Protein AF-0000000080283286 (afdb_homodimer)

Structure (mmCIF, N/CA/C/O backbone):
data_AF-0000000080283286-model_v1
#
loop_
_entity.id
_entity.type
_entity.pdbx_description
1 polymer 'Transcriptional regulator'
#
loop_
_atom_site.group_PDB
_atom_site.id
_atom_site.type_symbol
_atom_site.label_atom_id
_atom_site.label_alt_id
_atom_site.label_comp_id
_atom_site.label_asym_id
_atom_site.label_entity_id
_atom_site.label_seq_id
_atom_site.pdbx_PDB_ins_code
_atom_site.Cartn_x
_atom_site.Cartn_y
_atom_site.Cartn_z
_atom_site.occupancy
_atom_site.B_iso_or_equiv
_atom_site.auth_seq_id
_atom_site.auth_comp_id
_atom_site.auth_asym_id
_atom_site.auth_atom_id
_atom_site.pdbx_PDB_model_num
ATOM 1 N N . MET A 1 1 ? 9.93 -20.891 -27.703 1 24.78 1 MET A N 1
ATOM 2 C CA . MET A 1 1 ? 10.93 -19.984 -27.125 1 24.78 1 MET A CA 1
ATOM 3 C C . MET A 1 1 ? 10.289 -19 -26.156 1 24.78 1 MET A C 1
ATOM 5 O O . MET A 1 1 ? 9.211 -18.469 -26.438 1 24.78 1 MET A O 1
ATOM 9 N N . HIS A 1 2 ? 10.117 -19.391 -24.812 1 35.06 2 HIS A N 1
ATOM 10 C CA . HIS A 1 2 ? 9.641 -18.484 -23.781 1 35.06 2 HIS A CA 1
ATOM 11 C C . HIS A 1 2 ? 10.102 -17.062 -24.047 1 35.06 2 HIS A C 1
ATOM 13 O O . HIS A 1 2 ? 11.289 -16.75 -23.922 1 35.06 2 HIS A O 1
ATOM 19 N N . GLU A 1 3 ? 9.914 -16.578 -25.141 1 35.53 3 GLU A N 1
ATOM 20 C CA . GLU A 1 3 ? 10.375 -15.234 -25.5 1 35.53 3 GLU A CA 1
ATOM 21 C C . GLU A 1 3 ? 10.398 -14.312 -24.297 1 35.53 3 GLU A C 1
ATOM 23 O O . GLU A 1 3 ? 9.391 -14.164 -23.594 1 35.53 3 GLU A O 1
ATOM 28 N N . SER A 1 4 ? 11.531 -14.352 -23.562 1 40.28 4 SER A N 1
ATOM 29 C CA . SER A 1 4 ? 11.938 -13.477 -22.469 1 40.28 4 SER A CA 1
ATOM 30 C C . SER A 1 4 ? 11.391 -12.062 -22.656 1 40.28 4 SER A C 1
ATOM 32 O O . SER A 1 4 ? 11.75 -11.375 -23.609 1 40.28 4 SER A O 1
ATOM 34 N N . VAL A 1 5 ? 10.148 -11.875 -22.812 1 43.28 5 VAL A N 1
ATOM 35 C CA . VAL A 1 5 ? 9.773 -10.461 -22.844 1 43.28 5 VAL A CA 1
ATOM 36 C C . VAL A 1 5 ? 10.93 -9.609 -22.328 1 43.28 5 VAL A C 1
ATOM 38 O O . VAL A 1 5 ? 11.492 -9.891 -21.266 1 43.28 5 VAL A O 1
ATOM 41 N N . PRO A 1 6 ? 11.609 -8.82 -23.172 1 46.56 6 PRO A N 1
ATOM 42 C CA . PRO A 1 6 ? 12.828 -8.109 -22.766 1 46.56 6 PRO A CA 1
ATOM 43 C C . PRO A 1 6 ? 12.93 -7.91 -21.266 1 46.56 6 PRO A C 1
ATOM 45 O O . PRO A 1 6 ? 12.031 -8.312 -20.516 1 46.56 6 PRO A O 1
ATOM 48 N N . ASP A 1 7 ? 13.375 -6.496 -20.734 1 54.41 7 ASP A N 1
ATOM 49 C CA . ASP A 1 7 ? 14.109 -5.906 -19.625 1 54.41 7 ASP A CA 1
ATOM 50 C C . ASP A 1 7 ? 13.336 -6.051 -18.312 1 54.41 7 ASP A C 1
ATOM 52 O O . ASP A 1 7 ? 13.328 -5.137 -17.484 1 54.41 7 ASP A O 1
ATOM 56 N N . PHE A 1 8 ? 12.57 -7.027 -18.172 1 67.75 8 PHE A N 1
ATOM 57 C CA . PHE A 1 8 ? 11.961 -7.129 -16.859 1 67.75 8 PHE A CA 1
ATOM 58 C C . PHE A 1 8 ? 12.992 -7.516 -15.805 1 67.75 8 PHE A C 1
ATOM 60 O O . PHE A 1 8 ? 13.633 -8.57 -15.906 1 67.75 8 PHE A O 1
ATOM 67 N N . GLU A 1 9 ? 13.445 -6.656 -15.062 1 82.62 9 GLU A N 1
ATOM 68 C CA . GLU A 1 9 ? 14.375 -6.918 -13.969 1 82.62 9 GLU A CA 1
ATOM 69 C C . GLU A 1 9 ? 13.664 -6.914 -12.617 1 82.62 9 GLU A C 1
ATOM 71 O O . GLU A 1 9 ? 12.883 -6.004 -12.328 1 82.62 9 GLU A O 1
ATOM 76 N N . MET A 1 10 ? 13.82 -8.086 -12.023 1 89.06 10 MET A N 1
ATOM 77 C CA . MET A 1 10 ? 13.305 -8.125 -10.656 1 89.06 10 MET A CA 1
ATOM 78 C C . MET A 1 10 ? 13.852 -6.965 -9.836 1 89.06 10 MET A C 1
ATOM 80 O O . MET A 1 10 ? 15.023 -6.609 -9.953 1 89.06 10 MET A O 1
ATOM 84 N N . PRO A 1 11 ? 12.945 -6.336 -9.102 1 91.5 11 PRO A N 1
ATOM 85 C CA . PRO A 1 11 ? 13.469 -5.285 -8.227 1 91.5 11 PRO A CA 1
ATOM 86 C C . PRO A 1 11 ? 14.516 -5.801 -7.242 1 91.5 11 PRO A C 1
ATOM 88 O O . PRO A 1 11 ? 14.508 -6.984 -6.891 1 91.5 11 PRO A O 1
ATOM 91 N N . THR A 1 12 ? 15.391 -4.914 -6.887 1 92.19 12 THR A N 1
ATOM 92 C CA . THR A 1 12 ? 16.422 -5.277 -5.91 1 92.19 12 THR A CA 1
ATOM 93 C C . THR A 1 12 ? 15.797 -5.512 -4.539 1 92.19 12 THR A C 1
ATOM 95 O O . THR A 1 12 ? 14.672 -5.074 -4.277 1 92.19 12 THR A O 1
ATOM 98 N N . GLU A 1 13 ? 16.547 -6.188 -3.643 1 93.81 13 GLU A N 1
ATOM 99 C CA . GLU A 1 13 ? 16.094 -6.43 -2.275 1 93.81 13 GLU A CA 1
ATOM 100 C C . GLU A 1 13 ? 15.805 -5.121 -1.547 1 93.81 13 GLU A C 1
ATOM 102 O O . GLU A 1 13 ? 14.828 -5.02 -0.807 1 93.81 13 GLU A O 1
ATOM 107 N N . GLU A 1 14 ? 16.625 -4.203 -1.777 1 93 14 GLU A N 1
ATOM 108 C CA . GLU A 1 14 ? 16.453 -2.906 -1.128 1 93 14 GLU A CA 1
ATOM 109 C C . GLU A 1 14 ? 15.188 -2.211 -1.597 1 93 14 GLU A C 1
ATOM 111 O O . GLU A 1 14 ? 14.438 -1.666 -0.784 1 93 14 GLU A O 1
ATOM 116 N N . GLN A 1 15 ? 14.953 -2.209 -2.889 1 92.81 15 GLN A N 1
ATOM 117 C CA . GLN A 1 15 ? 13.75 -1.603 -3.451 1 92.81 15 GLN A CA 1
ATOM 118 C C . GLN A 1 15 ? 12.492 -2.26 -2.893 1 92.81 15 GLN A C 1
ATOM 120 O O . GLN A 1 15 ? 11.539 -1.572 -2.523 1 92.81 15 GLN A O 1
ATOM 125 N N . VAL A 1 16 ? 12.562 -3.543 -2.809 1 95.56 16 VAL A N 1
ATOM 126 C CA . VAL A 1 16 ? 11.414 -4.316 -2.34 1 95.56 16 VAL A CA 1
ATOM 127 C C . VAL A 1 16 ? 11.141 -4 -0.871 1 95.56 16 VAL A C 1
ATOM 129 O O . VAL A 1 16 ? 9.992 -3.799 -0.476 1 95.56 16 VAL A O 1
ATOM 132 N N . HIS A 1 17 ? 12.188 -3.936 -0.072 1 95.19 17 HIS A N 1
ATOM 133 C CA . HIS A 1 17 ? 12.031 -3.656 1.352 1 95.19 17 HIS A CA 1
ATOM 134 C C . HIS A 1 17 ? 11.484 -2.252 1.582 1 95.19 17 HIS A C 1
ATOM 136 O O . HIS A 1 17 ? 10.641 -2.045 2.451 1 95.19 17 HIS A O 1
ATOM 142 N N . LEU A 1 18 ? 11.961 -1.333 0.806 1 92.44 18 LEU A N 1
ATOM 143 C CA . LEU A 1 18 ? 11.469 0.037 0.929 1 92.44 18 LEU A CA 1
ATOM 144 C C . LEU A 1 18 ? 10 0.13 0.529 1 92.44 18 LEU A C 1
ATOM 146 O O . LEU A 1 18 ? 9.219 0.821 1.185 1 92.44 18 LEU A O 1
ATOM 150 N N . ALA A 1 19 ? 9.695 -0.522 -0.524 1 94.62 19 ALA A N 1
ATOM 151 C CA . ALA A 1 19 ? 8.297 -0.555 -0.951 1 94.62 19 ALA A CA 1
ATOM 152 C C . ALA A 1 19 ? 7.414 -1.179 0.123 1 94.62 19 ALA A C 1
ATOM 154 O O . ALA A 1 19 ? 6.336 -0.66 0.427 1 94.62 19 ALA A O 1
ATOM 155 N N . ALA A 1 20 ? 7.883 -2.32 0.698 1 96.94 20 ALA A N 1
ATOM 156 C CA . ALA A 1 20 ? 7.129 -2.984 1.758 1 96.94 20 ALA A CA 1
ATOM 157 C C . ALA A 1 20 ? 6.922 -2.055 2.949 1 96.94 20 ALA A C 1
ATOM 159 O O . ALA A 1 20 ? 5.844 -2.033 3.551 1 96.94 20 ALA A O 1
ATOM 160 N N . GLU A 1 21 ? 7.883 -1.299 3.242 1 94.69 21 GLU A N 1
ATOM 161 C CA . GLU A 1 21 ? 7.789 -0.345 4.344 1 94.69 21 GLU A CA 1
ATOM 162 C C . GLU A 1 21 ? 6.762 0.743 4.043 1 94.69 21 GLU A C 1
ATOM 164 O O . GLU A 1 21 ? 6.012 1.159 4.93 1 94.69 21 GLU A O 1
ATOM 169 N N . THR A 1 22 ? 6.75 1.218 2.824 1 93.38 22 THR A N 1
ATOM 170 C CA . THR A 1 22 ? 5.758 2.199 2.404 1 93.38 22 THR A CA 1
ATOM 171 C C . THR A 1 22 ? 4.344 1.647 2.58 1 93.38 22 THR A C 1
ATOM 173 O O . THR A 1 22 ? 3.475 2.322 3.133 1 93.38 22 THR A O 1
ATOM 176 N N . PHE A 1 23 ? 4.184 0.409 2.141 1 96.06 23 PHE A N 1
ATOM 177 C CA . PHE A 1 23 ? 2.877 -0.217 2.295 1 96.06 23 PHE A CA 1
ATOM 178 C C . PHE A 1 23 ? 2.529 -0.389 3.77 1 96.06 23 PHE A C 1
ATOM 180 O O . PHE A 1 23 ? 1.374 -0.218 4.164 1 96.06 23 PHE A O 1
ATOM 187 N N . ARG A 1 24 ? 3.514 -0.716 4.551 1 96.38 24 ARG A N 1
ATOM 188 C CA . ARG A 1 24 ? 3.295 -0.865 5.988 1 96.38 24 ARG A CA 1
ATOM 189 C C . ARG A 1 24 ? 2.809 0.442 6.605 1 96.38 24 ARG A C 1
ATOM 191 O O . ARG A 1 24 ? 1.878 0.443 7.414 1 96.38 24 ARG A O 1
ATOM 198 N N . LEU A 1 25 ? 3.348 1.509 6.219 1 95.19 25 LEU A N 1
ATOM 199 C CA . LEU A 1 25 ? 2.963 2.818 6.73 1 95.19 25 LEU A CA 1
ATOM 200 C C . LEU A 1 25 ? 1.53 3.158 6.336 1 95.19 25 LEU A C 1
ATOM 202 O O . LEU A 1 25 ? 0.794 3.771 7.113 1 95.19 25 LEU A O 1
ATOM 206 N N . LEU A 1 26 ? 1.165 2.691 5.164 1 95.75 26 LEU A N 1
ATOM 207 C CA . LEU A 1 26 ? -0.147 3.041 4.629 1 95.75 26 LEU A CA 1
ATOM 208 C C 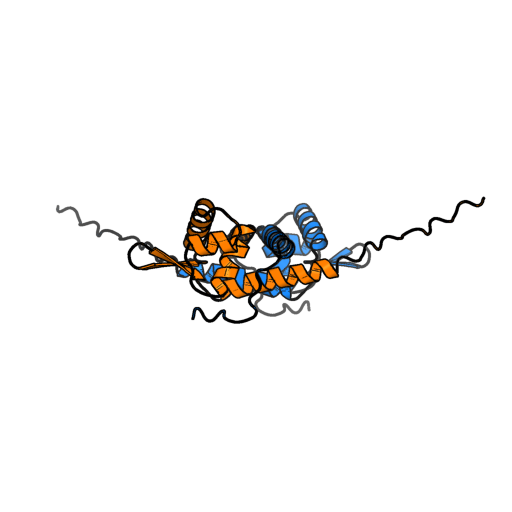. LEU A 1 26 ? -1.206 2.049 5.098 1 95.75 26 LEU A C 1
ATOM 210 O O . LEU A 1 26 ? -2.398 2.238 4.844 1 95.75 26 LEU A O 1
ATOM 214 N N . ALA A 1 27 ? -0.718 0.981 5.812 1 97.31 27 ALA A N 1
ATOM 215 C CA . ALA A 1 27 ? -1.638 -0.042 6.301 1 97.31 27 ALA A CA 1
ATOM 216 C C . ALA A 1 27 ? -2.344 0.42 7.574 1 97.31 27 ALA A C 1
ATOM 218 O O . ALA A 1 27 ? -2.781 -0.403 8.383 1 97.31 27 ALA A O 1
ATOM 219 N N . ASP A 1 28 ? -2.527 1.699 7.801 1 97.5 28 ASP A N 1
ATOM 220 C CA . ASP A 1 28 ? -3.186 2.32 8.945 1 97.5 28 ASP A CA 1
ATOM 221 C C . ASP A 1 28 ? -4.348 3.201 8.5 1 97.5 28 ASP A C 1
ATOM 223 O O . ASP A 1 28 ? -4.156 4.168 7.762 1 97.5 28 ASP A O 1
ATOM 227 N N . PRO A 1 29 ? -5.535 2.822 9.008 1 97 29 PRO A N 1
ATOM 228 C CA . PRO A 1 29 ? -6.715 3.572 8.562 1 97 29 PRO A CA 1
ATOM 229 C C . PRO A 1 29 ? -6.602 5.066 8.844 1 97 29 PRO A C 1
ATOM 231 O O . PRO A 1 29 ? -6.996 5.887 8.008 1 97 29 PRO A O 1
ATOM 234 N N . THR A 1 30 ? -6.102 5.406 9.93 1 96.88 30 THR A N 1
ATOM 235 C CA . THR A 1 30 ? -5.984 6.82 10.281 1 96.88 30 THR A CA 1
ATOM 236 C C . THR A 1 30 ? -5.039 7.539 9.328 1 96.88 30 THR A C 1
ATOM 238 O O . THR A 1 30 ? -5.328 8.648 8.867 1 96.88 30 THR A O 1
ATOM 241 N N . ARG A 1 31 ? -3.938 6.887 9.039 1 97.25 31 ARG A N 1
ATOM 242 C CA . ARG A 1 31 ? -2.975 7.477 8.109 1 97.25 31 ARG A CA 1
ATOM 243 C C . ARG A 1 31 ? -3.578 7.637 6.723 1 97.25 31 ARG A C 1
ATOM 245 O O . ARG A 1 31 ? -3.301 8.617 6.027 1 97.25 31 ARG A O 1
ATOM 252 N N . ILE A 1 32 ? -4.352 6.684 6.324 1 96.88 32 ILE A N 1
ATOM 253 C CA . ILE A 1 32 ? -5.016 6.766 5.027 1 96.88 32 ILE A CA 1
ATOM 254 C C . ILE A 1 32 ? -5.934 7.988 4.996 1 96.88 32 ILE A C 1
ATOM 256 O O . ILE A 1 32 ? -5.91 8.766 4.039 1 96.88 32 ILE A O 1
ATOM 260 N N . LYS A 1 33 ? -6.719 8.188 6.031 1 96.88 33 LYS A N 1
ATOM 261 C CA . LYS A 1 33 ? -7.629 9.328 6.105 1 96.88 33 LYS A CA 1
ATOM 262 C C . LYS A 1 33 ? -6.863 10.648 6.113 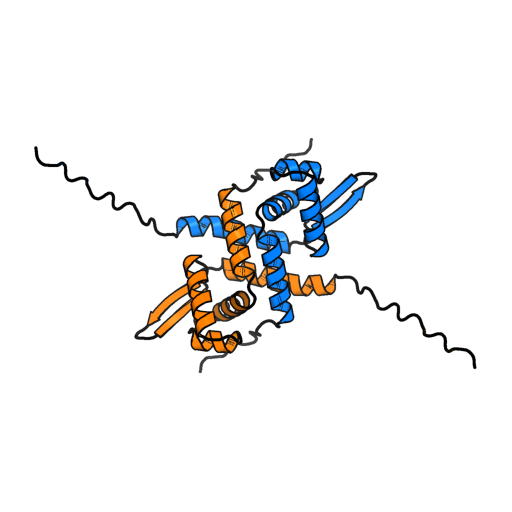1 96.88 33 LYS A C 1
ATOM 264 O O . LYS A 1 33 ? -7.242 11.594 5.426 1 96.88 33 LYS A O 1
ATOM 269 N N . VAL A 1 34 ? -5.84 10.672 6.859 1 97.31 34 VAL A N 1
ATOM 270 C CA . VAL A 1 34 ? -5.016 11.867 6.98 1 97.31 34 VAL A CA 1
ATOM 271 C C . VAL A 1 34 ? -4.43 12.234 5.617 1 97.31 34 VAL A C 1
ATOM 273 O O . VAL A 1 34 ? -4.516 13.383 5.184 1 97.31 34 VAL A O 1
ATOM 276 N N . LEU A 1 35 ? -3.889 11.273 4.945 1 96.69 35 LEU A N 1
ATOM 277 C CA . LEU A 1 35 ? -3.273 11.508 3.643 1 96.69 35 LEU A CA 1
ATOM 278 C C . LEU A 1 35 ? -4.324 11.898 2.609 1 96.69 35 LEU A C 1
ATOM 280 O O . LEU A 1 35 ? -4.074 12.766 1.762 1 96.69 35 LEU A O 1
ATOM 284 N N . TRP A 1 36 ? -5.414 11.25 2.672 1 95.5 36 TRP A N 1
ATOM 285 C CA . TRP A 1 36 ? -6.504 11.586 1.763 1 95.5 36 TRP A CA 1
ATOM 286 C C . TRP A 1 36 ? -6.922 13.039 1.928 1 95.5 36 TRP A C 1
ATOM 288 O O . TRP A 1 36 ? -7.121 13.75 0.939 1 95.5 36 TRP A O 1
ATOM 298 N N . ALA A 1 37 ? -7.07 13.461 3.139 1 95.75 37 ALA A N 1
ATOM 299 C CA . ALA A 1 37 ? -7.406 14.852 3.432 1 95.75 37 ALA A CA 1
ATOM 300 C C . ALA A 1 37 ? -6.34 15.805 2.885 1 95.75 37 ALA A C 1
ATOM 302 O O . ALA A 1 37 ? -6.664 16.844 2.312 1 95.75 37 ALA A O 1
ATOM 303 N N . LEU A 1 38 ? -5.125 15.406 2.99 1 96 38 LEU A N 1
ATOM 304 C CA . LEU A 1 38 ? -4.012 16.25 2.576 1 96 38 LEU A CA 1
ATOM 305 C C . LEU A 1 38 ? -3.959 16.375 1.058 1 96 38 LEU A C 1
ATOM 307 O O . LEU A 1 38 ? -3.371 17.328 0.527 1 96 38 LEU A O 1
ATOM 311 N N . LEU A 1 39 ? -4.504 15.414 0.374 1 92.19 39 LEU A N 1
ATOM 312 C CA . LEU A 1 39 ? -4.551 15.484 -1.082 1 92.19 39 LEU A CA 1
ATOM 313 C C . LEU A 1 39 ? -5.461 16.609 -1.545 1 92.19 39 LEU A C 1
ATOM 315 O O . LEU A 1 39 ? -5.379 17.047 -2.695 1 92.19 39 LEU A O 1
ATOM 319 N N . GLN A 1 40 ? -6.262 17.047 -0.702 1 90.94 40 GLN A N 1
ATOM 320 C CA . GLN A 1 40 ? -7.176 18.141 -1.047 1 90.94 40 GLN A CA 1
ATOM 321 C C . GLN A 1 40 ? -6.539 19.5 -0.785 1 90.94 40 GLN A C 1
ATOM 323 O O . GLN A 1 40 ? -7.027 20.516 -1.271 1 90.94 40 GLN A O 1
ATOM 328 N N . GLY A 1 41 ? -5.535 19.469 0.033 1 92.56 41 GLY A N 1
ATOM 329 C CA . GLY A 1 41 ? -4.852 20.703 0.343 1 92.56 41 GLY A CA 1
ATOM 330 C C . GLY A 1 41 ? -4.086 20.656 1.652 1 92.56 41 GLY A C 1
ATOM 331 O O . GLY A 1 41 ? -4.293 19.75 2.463 1 92.56 41 GLY A O 1
ATOM 332 N N . GLU A 1 42 ? -3.24 21.625 1.839 1 95.44 42 GLU A N 1
ATOM 333 C CA . GLU A 1 42 ? -2.477 21.766 3.076 1 95.44 42 GLU A CA 1
ATOM 334 C C . GLU A 1 42 ? -3.4 21.922 4.281 1 95.44 42 GLU A C 1
ATOM 336 O O . GLU A 1 42 ? -4.422 22.594 4.199 1 95.44 42 GLU A O 1
ATOM 341 N N . SER A 1 43 ? -3.041 21.328 5.406 1 96.88 43 SER A N 1
ATOM 342 C CA . SER A 1 43 ? -3.918 21.375 6.57 1 96.88 43 SER A CA 1
ATOM 343 C C . SER A 1 43 ? -3.117 21.281 7.867 1 96.88 43 SER A C 1
ATOM 345 O O . SER A 1 43 ? -1.972 20.828 7.867 1 96.88 43 SER A O 1
ATOM 347 N N . SER A 1 44 ? -3.721 21.719 8.977 1 97 44 SER A N 1
ATOM 348 C CA . SER A 1 44 ? -3.115 21.656 10.305 1 97 44 SER A CA 1
ATOM 349 C C . SER A 1 44 ? -3.453 20.344 10.992 1 97 44 SER A C 1
ATOM 351 O O . SER A 1 44 ? -4.355 19.625 10.562 1 97 44 SER A O 1
ATOM 353 N N . VAL A 1 45 ? -2.695 20.047 12.062 1 97.31 45 VAL A N 1
ATOM 354 C CA . VAL A 1 45 ? -2.932 18.844 12.852 1 97.31 45 VAL A CA 1
ATOM 355 C C . VAL A 1 45 ? -4.367 18.844 13.367 1 97.31 45 VAL A C 1
ATOM 357 O O . VAL A 1 45 ? -5.059 17.828 13.289 1 97.31 45 VAL A O 1
ATOM 360 N N . ALA A 1 46 ? -4.844 20 13.898 1 96.5 46 ALA A N 1
ATOM 361 C CA . ALA A 1 46 ? -6.176 20.109 14.484 1 96.5 46 ALA A CA 1
ATOM 362 C C . ALA A 1 46 ? -7.258 19.797 13.445 1 96.5 46 ALA A C 1
ATOM 364 O O . ALA A 1 46 ? -8.203 19.062 13.727 1 96.5 46 ALA A O 1
ATOM 365 N N . CYS A 1 47 ? -7.137 20.359 12.312 1 96.44 47 CYS A N 1
ATOM 366 C CA . CYS A 1 47 ? -8.094 20.125 11.234 1 96.44 47 CYS A CA 1
ATOM 367 C C . CYS A 1 47 ? -8.078 18.672 10.781 1 96.44 47 CYS A C 1
ATOM 369 O O . CYS A 1 47 ? -9.133 18.062 10.594 1 96.44 47 CYS A O 1
ATOM 371 N N . LEU A 1 48 ? -6.902 18.109 10.633 1 97.44 48 LEU A N 1
ATOM 372 C CA . LEU A 1 48 ? -6.762 16.719 10.211 1 97.44 48 LEU A CA 1
ATOM 373 C C . LEU A 1 48 ? -7.359 15.773 11.258 1 97.44 48 LEU A C 1
ATOM 375 O O . LEU A 1 48 ? -7.945 14.742 10.906 1 97.44 48 LEU A O 1
ATOM 379 N N . ALA A 1 49 ? -7.16 16.094 12.531 1 97.69 49 ALA A N 1
ATOM 380 C CA . ALA A 1 49 ? -7.727 15.289 13.609 1 97.69 49 ALA A CA 1
ATOM 381 C C . ALA A 1 49 ? -9.25 15.234 13.516 1 97.69 49 ALA A C 1
ATOM 383 O O . ALA A 1 49 ? -9.844 14.164 13.633 1 97.69 49 ALA A O 1
ATOM 384 N N . ASP A 1 50 ? -9.852 16.359 13.25 1 96.69 50 ASP A N 1
ATOM 385 C CA . ASP A 1 50 ? -11.305 16.438 13.102 1 96.69 50 ASP A CA 1
ATOM 386 C C . ASP A 1 50 ? -11.781 15.625 11.898 1 96.69 50 ASP A C 1
ATOM 388 O O . ASP A 1 50 ? -12.742 14.859 12.008 1 96.69 50 ASP A O 1
ATOM 392 N N . LEU A 1 51 ? -11.094 15.758 10.773 1 93.62 51 LEU A N 1
ATOM 393 C CA . LEU A 1 51 ? -11.469 15.078 9.539 1 93.62 51 LEU A CA 1
ATOM 394 C C . LEU A 1 51 ? -11.305 13.57 9.672 1 93.62 51 LEU A C 1
ATOM 396 O O . LEU A 1 51 ? -12.117 12.805 9.156 1 93.62 51 LEU A O 1
ATOM 400 N N . ALA A 1 52 ? -10.234 13.117 10.328 1 95.69 52 ALA A N 1
ATOM 401 C CA . ALA A 1 52 ? -9.914 11.695 10.46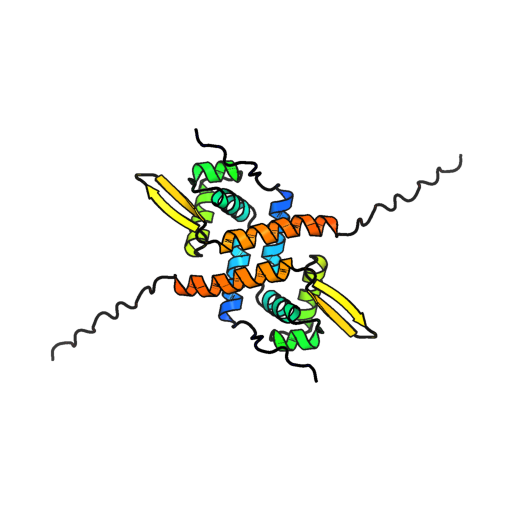1 1 95.69 52 ALA A CA 1
ATOM 402 C C . ALA A 1 52 ? -10.672 11.07 11.633 1 95.69 52 ALA A C 1
ATOM 404 O O . ALA A 1 52 ? -10.688 9.844 11.781 1 95.69 52 ALA A O 1
ATOM 405 N N . GLY A 1 53 ? -11.297 11.859 12.43 1 95.56 53 GLY A N 1
ATOM 406 C CA . GLY A 1 53 ? -11.961 11.359 13.625 1 95.56 53 GLY A CA 1
ATOM 407 C C . GLY A 1 53 ? -11.008 10.75 14.633 1 95.56 53 GLY A C 1
ATOM 408 O O . GLY A 1 53 ? -11.258 9.672 15.172 1 95.56 53 GLY A O 1
ATOM 409 N N . ALA A 1 54 ? -9.891 11.352 14.812 1 96.88 54 ALA A N 1
ATOM 410 C CA . ALA A 1 54 ? -8.852 10.867 15.711 1 96.88 54 ALA A CA 1
ATOM 411 C C . ALA A 1 54 ? -8.344 11.992 16.609 1 96.88 54 ALA A C 1
ATOM 413 O O . ALA A 1 54 ? -8.57 13.172 16.344 1 96.88 54 ALA A O 1
ATOM 414 N N . ALA A 1 55 ? -7.672 11.633 17.703 1 97.62 55 ALA A N 1
ATOM 415 C CA . ALA A 1 55 ? -7.094 12.617 18.609 1 97.62 55 ALA A CA 1
ATOM 416 C C . ALA A 1 55 ? -5.914 13.336 17.969 1 97.62 55 ALA A C 1
ATOM 418 O O . ALA A 1 55 ? -5.109 12.719 17.266 1 97.62 55 ALA A O 1
ATOM 419 N N . PRO A 1 56 ? -5.789 14.664 18.234 1 97.38 56 PRO A N 1
ATOM 420 C CA . PRO A 1 56 ? -4.66 15.422 17.688 1 97.38 56 PRO A CA 1
ATOM 421 C C . PRO A 1 56 ? -3.309 14.812 18.062 1 9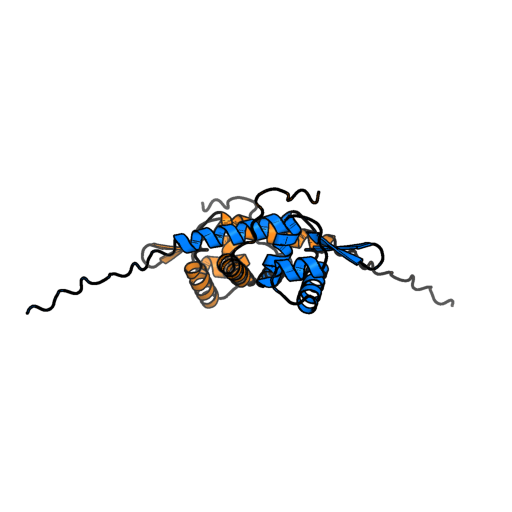7.38 56 PRO A C 1
ATOM 423 O O . PRO A 1 56 ? -2.373 14.844 17.25 1 97.38 56 PRO A O 1
ATOM 426 N N . THR A 1 57 ? -3.199 14.312 19.234 1 97.31 57 THR A N 1
ATOM 427 C CA . THR A 1 57 ? -1.945 13.695 19.641 1 97.31 57 THR A CA 1
ATOM 428 C C . THR A 1 57 ? -1.592 12.523 18.75 1 97.31 57 THR A C 1
ATOM 430 O O . THR A 1 57 ? -0.442 12.383 18.328 1 97.31 57 THR A O 1
ATOM 433 N N . ALA A 1 58 ? -2.545 11.648 18.453 1 97.5 58 ALA A N 1
ATOM 434 C CA . ALA A 1 58 ? -2.338 10.516 17.547 1 97.5 58 ALA A CA 1
ATOM 435 C C . ALA A 1 58 ? -1.995 10.984 16.141 1 97.5 58 ALA A C 1
ATOM 437 O O . ALA A 1 58 ? -1.088 10.445 15.508 1 97.5 58 ALA A O 1
ATOM 438 N N . VAL A 1 59 ? -2.705 11.961 15.695 1 97.88 59 VAL A N 1
ATOM 439 C CA . VAL A 1 59 ? -2.49 12.484 14.352 1 97.88 59 VAL A CA 1
ATOM 440 C C . VAL A 1 59 ? -1.081 13.07 14.242 1 97.88 59 VAL A C 1
ATOM 442 O O . VAL A 1 59 ? -0.399 12.875 13.234 1 97.88 59 VAL A O 1
ATOM 445 N N . SER A 1 60 ? -0.633 13.75 15.273 1 97.12 60 SER A N 1
ATOM 446 C CA . SER A 1 60 ? 0.722 14.289 15.289 1 97.12 60 SER A CA 1
ATOM 447 C C . SER A 1 60 ? 1.762 13.18 15.172 1 97.12 60 SER A C 1
ATOM 449 O O . SER A 1 60 ? 2.748 13.32 14.445 1 97.12 60 SER A O 1
ATOM 451 N N . GLN A 1 61 ? 1.547 12.188 15.859 1 96.81 61 GLN A N 1
ATOM 452 C CA . GLN A 1 61 ? 2.453 11.047 15.805 1 96.81 61 GLN A CA 1
ATOM 453 C C . GLN A 1 61 ? 2.48 10.422 14.414 1 96.81 61 GLN A C 1
ATOM 455 O O . GLN A 1 61 ? 3.549 10.094 13.891 1 96.81 61 GLN A O 1
ATOM 460 N N . HIS A 1 62 ? 1.302 10.242 13.828 1 97.38 62 HIS A N 1
ATOM 461 C CA . HIS A 1 62 ? 1.211 9.703 12.477 1 97.38 62 HIS A CA 1
ATOM 462 C C . HIS A 1 62 ? 1.924 10.609 11.477 1 97.38 62 HIS A C 1
ATOM 464 O O . HIS A 1 62 ? 2.67 10.125 10.617 1 97.38 62 HIS A O 1
ATOM 470 N N . LEU A 1 63 ? 1.726 11.883 11.586 1 97.25 63 LEU A N 1
ATOM 471 C CA . LEU A 1 63 ? 2.336 12.852 10.68 1 97.25 63 LEU A CA 1
ATOM 472 C C . LEU A 1 63 ? 3.855 12.828 10.805 1 97.25 63 LEU A C 1
ATOM 474 O O . LEU A 1 63 ? 4.566 12.977 9.812 1 97.25 63 LEU A O 1
ATOM 478 N N . ALA A 1 64 ? 4.328 12.648 12.031 1 96.44 64 ALA A N 1
ATOM 479 C CA . ALA A 1 64 ? 5.77 12.539 12.242 1 96.44 64 ALA A CA 1
ATOM 480 C C . ALA A 1 64 ? 6.344 11.336 11.5 1 96.44 64 ALA A C 1
ATOM 482 O O . ALA A 1 64 ? 7.379 11.445 10.836 1 96.44 64 ALA A O 1
ATOM 483 N N . LYS A 1 65 ? 5.695 10.211 11.539 1 96.06 65 LYS A N 1
ATOM 484 C CA . LYS A 1 65 ? 6.121 9 10.852 1 96.06 65 LYS A CA 1
ATOM 485 C C . LYS A 1 65 ? 6.043 9.172 9.336 1 96.06 65 LYS A C 1
ATOM 487 O O . LYS A 1 65 ? 6.957 8.758 8.609 1 96.06 65 LYS A O 1
ATOM 492 N N . LEU A 1 66 ? 4.965 9.773 8.852 1 95.12 66 LEU A N 1
ATOM 493 C CA . LEU A 1 66 ? 4.777 9.992 7.422 1 95.12 66 LEU A CA 1
ATOM 494 C C . LEU A 1 66 ? 5.816 10.969 6.879 1 95.12 66 LEU A C 1
ATOM 496 O O . LEU A 1 66 ? 6.297 10.805 5.754 1 95.12 66 LEU A O 1
ATOM 500 N N . ARG A 1 67 ? 6.148 11.914 7.66 1 93.88 67 ARG A N 1
ATOM 501 C CA . ARG A 1 67 ? 7.164 12.883 7.266 1 93.88 67 ARG A CA 1
ATOM 502 C C . ARG A 1 67 ? 8.531 12.227 7.148 1 93.88 67 ARG A C 1
ATOM 504 O O . ARG A 1 67 ? 9.273 12.484 6.195 1 93.88 67 ARG A O 1
ATOM 511 N N . LEU A 1 68 ? 8.875 11.383 8.117 1 90.94 68 LEU A N 1
ATOM 512 C CA . LEU A 1 68 ? 10.141 10.656 8.109 1 90.94 68 LEU A CA 1
ATOM 513 C C . LEU A 1 68 ? 10.242 9.766 6.875 1 90.94 68 LEU A C 1
ATOM 515 O O . LEU A 1 68 ? 11.328 9.594 6.32 1 90.94 68 LEU A O 1
ATOM 519 N N . ALA A 1 69 ? 9.109 9.305 6.449 1 89.62 69 ALA A N 1
ATOM 520 C CA . ALA A 1 69 ? 9.078 8.406 5.301 1 89.62 69 ALA A CA 1
ATOM 521 C C . ALA A 1 69 ? 9 9.188 3.992 1 89.62 69 ALA A C 1
ATOM 523 O O . ALA A 1 69 ? 8.961 8.594 2.91 1 89.62 69 ALA A O 1
ATOM 524 N N . GLY A 1 70 ? 8.922 10.477 4.043 1 89 70 GLY A N 1
ATOM 525 C CA . GLY A 1 70 ? 8.898 11.328 2.861 1 89 70 GLY A CA 1
ATOM 526 C C . GLY A 1 70 ? 7.539 11.367 2.184 1 89 70 GLY A C 1
ATOM 527 O O . GLY A 1 70 ? 7.438 11.719 1.007 1 89 70 GLY A O 1
ATOM 528 N N . LEU A 1 71 ? 6.453 11.062 2.871 1 92.5 71 LEU A N 1
ATOM 529 C CA . LEU A 1 71 ? 5.121 11 2.277 1 92.5 71 LEU A CA 1
ATOM 530 C C . LEU A 1 71 ? 4.363 12.305 2.518 1 92.5 71 LEU A C 1
ATOM 532 O O . LEU A 1 71 ? 3.381 12.594 1.827 1 92.5 71 LEU A O 1
ATOM 536 N N . VAL A 1 72 ? 4.82 13.031 3.506 1 95.44 72 VAL A N 1
ATOM 537 C CA . VAL A 1 72 ? 4.238 14.352 3.752 1 95.44 72 VAL A CA 1
ATOM 538 C C . VAL A 1 72 ? 5.348 15.367 4.004 1 95.44 72 VAL A C 1
ATOM 540 O O . VAL A 1 72 ? 6.48 15 4.316 1 95.44 72 VAL A O 1
ATOM 543 N N . LYS A 1 73 ? 5.016 16.562 3.795 1 94.69 73 LYS A N 1
ATOM 544 C CA . LYS A 1 73 ? 5.891 17.688 4.105 1 94.69 73 LYS A CA 1
ATOM 545 C C . LYS A 1 73 ? 5.238 18.641 5.113 1 94.69 73 LYS A C 1
ATOM 547 O O . LYS A 1 73 ? 4.02 18.812 5.109 1 94.69 73 LYS A O 1
ATOM 552 N N . GLY A 1 74 ? 6.035 19.156 5.973 1 95.25 74 GLY A N 1
ATOM 553 C CA . GLY A 1 74 ? 5.562 20.141 6.934 1 95.25 74 GLY A CA 1
ATOM 554 C C . GLY A 1 74 ? 6.16 21.516 6.711 1 95.25 74 GLY A C 1
ATOM 555 O O . GLY A 1 74 ? 7.324 21.641 6.324 1 95.25 74 GLY A O 1
ATOM 556 N N . ARG A 1 75 ? 5.387 22.484 6.816 1 94.69 75 ARG A N 1
ATOM 557 C CA . ARG A 1 75 ? 5.836 23.875 6.766 1 94.69 75 ARG A CA 1
ATOM 558 C C . ARG A 1 75 ? 5.379 24.656 7.996 1 94.69 75 ARG A C 1
ATOM 560 O O . ARG A 1 75 ? 4.207 24.578 8.383 1 94.69 75 ARG A O 1
ATOM 567 N N . ARG A 1 76 ? 6.34 25.344 8.57 1 93.88 76 ARG A N 1
ATOM 568 C CA . ARG A 1 76 ? 6.012 26.125 9.758 1 93.88 76 ARG A CA 1
ATOM 569 C C . ARG A 1 76 ? 5.641 27.547 9.383 1 93.88 76 ARG A C 1
ATOM 571 O O . ARG A 1 76 ? 6.301 28.172 8.547 1 93.88 76 ARG A O 1
ATOM 578 N N . GLU A 1 77 ? 4.562 28.031 9.891 1 92.62 77 GLU A N 1
ATOM 579 C CA . GLU A 1 77 ? 4.145 29.422 9.789 1 92.62 77 GLU A CA 1
ATOM 580 C C . GLU A 1 77 ? 3.842 30.016 11.172 1 92.62 77 GLU A C 1
ATOM 582 O O . GLU A 1 77 ? 2.766 29.781 11.727 1 92.62 77 GLU A O 1
ATOM 587 N N . GLY A 1 78 ? 4.707 30.875 11.656 1 93.31 78 GLY A N 1
ATOM 588 C CA . GLY A 1 78 ? 4.551 31.344 13.023 1 93.31 78 GLY A CA 1
ATOM 589 C C . GLY A 1 78 ? 4.566 30.234 14.047 1 93.31 78 GLY A C 1
ATOM 590 O O . GLY A 1 78 ? 5.512 29.438 14.094 1 93.31 78 GLY A O 1
ATOM 591 N N . THR A 1 79 ? 3.525 30.016 14.836 1 91.06 79 THR A N 1
ATOM 592 C CA . THR A 1 79 ? 3.443 28.984 15.875 1 91.06 79 THR A CA 1
ATOM 593 C C . THR A 1 79 ? 2.703 27.766 15.359 1 91.06 79 THR A C 1
ATOM 595 O O . THR A 1 79 ? 2.502 26.797 16.094 1 91.06 79 THR A O 1
ATOM 598 N N . PHE A 1 80 ? 2.33 27.859 14.055 1 91.12 80 PHE A N 1
ATOM 599 C CA . PHE A 1 80 ? 1.543 26.766 13.484 1 91.12 80 PHE A CA 1
ATOM 600 C C . PHE A 1 80 ? 2.367 25.969 12.477 1 91.12 80 PHE A C 1
ATOM 602 O O . PHE A 1 80 ? 3.305 26.5 11.875 1 91.12 80 PHE A O 1
ATOM 609 N N . VAL A 1 81 ? 2.057 24.641 12.484 1 95.38 81 VAL A N 1
ATOM 610 C CA . VAL A 1 81 ? 2.652 23.781 11.461 1 95.38 81 VAL A CA 1
ATOM 611 C C . VAL A 1 81 ? 1.569 23.297 10.5 1 95.38 81 VAL A C 1
ATOM 613 O O . VAL A 1 81 ? 0.51 22.828 10.93 1 95.38 81 VAL A O 1
ATOM 616 N N . TYR A 1 82 ? 1.855 23.453 9.188 1 97 82 TYR A N 1
ATOM 617 C CA . TYR A 1 82 ? 0.948 22.984 8.148 1 97 82 TYR A CA 1
ATOM 618 C C . TYR A 1 82 ? 1.575 21.844 7.355 1 97 82 TYR A C 1
ATOM 620 O O . TYR A 1 82 ? 2.771 21.875 7.055 1 97 82 TYR A O 1
ATOM 628 N N . TYR A 1 83 ? 0.733 20.922 7.07 1 97.31 83 TYR A N 1
ATOM 629 C CA . TYR A 1 83 ? 1.222 19.734 6.375 1 97.31 83 TYR A CA 1
ATOM 630 C C . TYR A 1 83 ? 0.614 19.625 4.98 1 97.31 83 TYR A C 1
ATOM 632 O O . TYR A 1 83 ? -0.514 20.078 4.754 1 97.31 83 TYR A O 1
ATOM 640 N N . SER A 1 84 ? 1.373 19.078 4.012 1 95.81 84 SER A N 1
ATOM 641 C CA . SER A 1 84 ? 0.921 18.766 2.658 1 95.81 84 SER A CA 1
ATOM 642 C C . SER A 1 84 ? 1.463 17.422 2.188 1 95.81 84 SER A C 1
ATOM 644 O O . SER A 1 84 ? 2.449 16.922 2.729 1 95.81 84 SER A O 1
ATOM 646 N N . ALA A 1 85 ? 0.73 16.797 1.234 1 92.69 85 ALA A N 1
ATOM 647 C CA . ALA A 1 85 ? 1.259 15.57 0.641 1 92.69 85 ALA A CA 1
ATOM 648 C C . ALA A 1 85 ? 2.551 15.852 -0.124 1 92.69 85 ALA A C 1
ATOM 650 O O . ALA A 1 85 ? 2.674 16.875 -0.801 1 92.69 85 ALA A O 1
ATOM 651 N N . ALA A 1 86 ? 3.594 14.984 0.068 1 84.69 86 ALA A N 1
ATOM 652 C CA . ALA A 1 86 ? 4.934 15.242 -0.458 1 84.69 86 ALA A CA 1
ATOM 653 C C . ALA A 1 86 ? 4.98 15.023 -1.968 1 84.69 86 ALA A C 1
ATOM 655 O O . ALA A 1 86 ? 5.777 15.656 -2.668 1 84.69 86 ALA A O 1
ATOM 656 N N . ASN A 1 87 ? 4.344 14.047 -2.525 1 76.19 87 ASN A N 1
ATOM 657 C CA . ASN A 1 87 ? 4.488 13.812 -3.959 1 76.19 87 ASN A CA 1
ATOM 658 C C . ASN A 1 87 ? 3.23 13.18 -4.551 1 76.19 87 ASN A C 1
ATOM 660 O O . ASN A 1 87 ? 2.314 12.805 -3.818 1 76.19 87 ASN A O 1
ATOM 664 N N . ASP A 1 88 ? 3.271 13.211 -5.84 1 80.5 88 ASP A N 1
ATOM 665 C CA . ASP A 1 88 ? 2.139 12.719 -6.621 1 80.5 88 ASP A CA 1
ATOM 666 C C . ASP A 1 88 ? 1.985 11.211 -6.48 1 80.5 88 ASP A C 1
ATOM 668 O O . ASP A 1 88 ? 0.917 10.656 -6.758 1 80.5 88 ASP A O 1
ATOM 672 N N . HIS A 1 89 ? 2.99 10.586 -5.926 1 82.88 89 HIS A N 1
ATOM 673 C CA . HIS A 1 89 ? 2.936 9.133 -5.812 1 82.88 89 HIS A CA 1
ATOM 674 C C . HIS A 1 89 ? 1.937 8.703 -4.742 1 82.88 89 HIS A C 1
ATOM 676 O O . HIS A 1 89 ? 1.255 7.688 -4.895 1 82.88 89 HIS A O 1
ATOM 682 N N . VAL A 1 90 ? 1.728 9.578 -3.73 1 87.56 90 VAL A N 1
ATOM 683 C CA . VAL A 1 90 ? 0.798 9.281 -2.645 1 87.56 90 VAL A CA 1
ATOM 684 C C . VAL A 1 90 ? -0.628 9.219 -3.188 1 87.56 90 VAL A C 1
ATOM 686 O O . VAL A 1 90 ? -1.398 8.328 -2.828 1 87.56 90 VAL A O 1
ATOM 689 N N . ARG A 1 91 ? -0.879 10.086 -4.055 1 89.44 91 ARG A N 1
ATOM 690 C CA . ARG A 1 91 ? -2.203 10.125 -4.672 1 89.44 91 ARG A CA 1
ATOM 691 C C . ARG A 1 91 ? -2.486 8.836 -5.438 1 89.44 91 ARG A C 1
ATOM 693 O O . ARG A 1 91 ? -3.568 8.258 -5.316 1 89.44 91 ARG A O 1
ATOM 700 N N . GLY A 1 92 ? -1.488 8.469 -6.219 1 88.81 92 GLY A N 1
ATOM 701 C CA . GLY A 1 92 ? -1.646 7.234 -6.98 1 88.81 92 GLY A CA 1
ATOM 702 C C . GLY A 1 92 ? -1.853 6.016 -6.102 1 88.81 92 GLY A C 1
ATOM 703 O O . GLY A 1 92 ? -2.711 5.18 -6.387 1 88.81 92 GLY A O 1
ATOM 704 N N . LEU A 1 93 ? -1.153 5.887 -5.027 1 91.62 93 LEU A N 1
ATOM 705 C CA . LEU A 1 93 ? -1.243 4.758 -4.105 1 91.62 93 LEU A CA 1
ATOM 706 C C . LEU A 1 93 ? -2.615 4.703 -3.445 1 91.62 93 LEU A C 1
ATOM 708 O O . LEU A 1 93 ? -3.271 3.66 -3.449 1 91.62 93 LEU A O 1
ATOM 712 N N . LEU A 1 94 ? -3.082 5.828 -2.936 1 92.81 94 LEU A N 1
ATOM 713 C CA . LEU A 1 94 ? -4.348 5.879 -2.211 1 92.81 94 LEU A CA 1
ATOM 714 C C . LEU A 1 94 ? -5.523 5.648 -3.154 1 92.81 94 LEU A C 1
ATOM 716 O O . LEU A 1 94 ? -6.445 4.898 -2.83 1 92.81 94 LEU A O 1
ATOM 720 N N . ALA A 1 95 ? -5.457 6.309 -4.316 1 89.69 95 ALA A N 1
ATOM 721 C CA . ALA A 1 95 ? -6.547 6.18 -5.277 1 89.69 95 ALA A CA 1
ATOM 722 C C . ALA A 1 95 ? -6.719 4.727 -5.711 1 89.69 95 ALA A C 1
ATOM 724 O O . ALA A 1 95 ? -7.844 4.219 -5.762 1 89.69 95 ALA A O 1
ATOM 725 N N . GLN A 1 96 ? -5.629 4.09 -5.996 1 89 96 GLN A N 1
ATOM 726 C CA . GLN A 1 96 ? -5.684 2.707 -6.453 1 89 96 GLN A CA 1
ATOM 727 C C . GLN A 1 96 ? -6.195 1.783 -5.355 1 89 96 GLN A C 1
ATOM 729 O O . GLN A 1 96 ? -7.008 0.891 -5.613 1 89 96 GLN A O 1
ATOM 734 N N . ALA A 1 97 ? -5.746 1.944 -4.133 1 91.38 97 ALA A N 1
ATOM 735 C CA . ALA A 1 97 ? -6.156 1.087 -3.023 1 91.38 97 ALA A CA 1
ATOM 736 C C . ALA A 1 97 ? -7.625 1.311 -2.672 1 91.38 97 ALA A C 1
ATOM 738 O O . ALA A 1 97 ? -8.359 0.355 -2.408 1 91.38 97 ALA A O 1
ATOM 739 N N . LEU A 1 98 ? -8.07 2.584 -2.727 1 89.44 98 LEU A N 1
ATOM 740 C CA . LEU A 1 98 ? -9.453 2.906 -2.379 1 89.44 98 LEU A CA 1
ATOM 741 C C . LEU A 1 98 ? -10.406 2.467 -3.482 1 89.44 98 LEU A C 1
ATOM 743 O O . LEU A 1 98 ? -11.531 2.041 -3.203 1 89.44 98 LEU A O 1
ATOM 747 N N . PHE A 1 99 ? -9.93 2.521 -4.723 1 83.19 99 PHE A N 1
ATOM 748 C CA . PHE A 1 99 ? -10.734 2.057 -5.848 1 83.19 99 PHE A CA 1
ATOM 749 C C . PHE A 1 99 ? -10.852 0.537 -5.832 1 83.19 99 PHE A C 1
ATOM 751 O O . PHE A 1 99 ? -11.922 -0.01 -6.113 1 83.19 99 PHE A O 1
ATOM 758 N N . HIS A 1 100 ? -9.727 -0.147 -5.566 1 79.81 100 HIS A N 1
ATOM 759 C CA . HIS A 1 100 ? -9.742 -1.602 -5.457 1 79.81 100 HIS A CA 1
ATOM 760 C C . HIS A 1 100 ? -10.703 -2.062 -4.367 1 79.81 100 HIS A C 1
ATOM 762 O O . HIS A 1 100 ? -11.438 -3.035 -4.551 1 79.81 100 HIS A O 1
ATOM 768 N N . ALA A 1 101 ? -10.773 -1.403 -3.299 1 74.5 101 ALA A N 1
ATOM 769 C CA . ALA A 1 101 ? -11.656 -1.709 -2.178 1 74.5 101 ALA A CA 1
ATOM 770 C C . ALA A 1 101 ? -13.117 -1.654 -2.605 1 74.5 101 ALA A C 1
ATOM 772 O O . ALA A 1 101 ? -13.945 -2.434 -2.119 1 74.5 101 ALA A O 1
ATOM 773 N N . ASP A 1 102 ? -13.297 -0.812 -3.541 1 71.06 102 ASP A N 1
ATOM 774 C CA . ASP A 1 102 ? -14.664 -0.664 -4.039 1 71.06 102 ASP A CA 1
ATOM 775 C C . ASP A 1 102 ? -15.055 -1.842 -4.93 1 71.06 102 ASP A C 1
ATOM 777 O O . ASP A 1 102 ? -16.219 -2.238 -4.965 1 71.06 102 ASP A O 1
ATOM 781 N N . HIS A 1 103 ? -14.039 -2.359 -5.652 1 67.31 103 HIS A N 1
ATOM 782 C CA . HIS A 1 103 ? -14.32 -3.428 -6.605 1 67.31 103 HIS A CA 1
ATOM 783 C C . HIS A 1 103 ? -14.297 -4.793 -5.926 1 67.31 103 HIS A C 1
ATOM 785 O O . HIS A 1 103 ? -15.008 -5.711 -6.34 1 67.31 103 HIS A O 1
ATOM 791 N N . ILE A 1 104 ? -13.391 -5.125 -5.09 1 59.22 104 ILE A N 1
ATOM 792 C CA . ILE A 1 104 ? -13.352 -6.398 -4.383 1 59.22 104 ILE A CA 1
ATOM 793 C C . ILE A 1 104 ? -14.688 -6.633 -3.678 1 59.22 104 ILE A C 1
ATOM 795 O O . ILE A 1 104 ? -15.211 -7.75 -3.68 1 59.22 104 ILE A O 1
ATOM 799 N N . ASP A 1 105 ? -15.156 -5.645 -3.062 1 52.88 105 ASP A N 1
ATOM 800 C CA . ASP A 1 105 ? -16.469 -5.809 -2.451 1 52.88 105 ASP A CA 1
ATOM 801 C C . ASP A 1 105 ? -17.5 -6.301 -3.473 1 52.88 105 ASP A C 1
ATOM 803 O O . ASP A 1 105 ? -18.422 -7.023 -3.121 1 52.88 105 ASP A O 1
ATOM 807 N N . ARG A 1 106 ? -17.219 -5.879 -4.633 1 46.16 106 ARG A N 1
ATOM 808 C CA . ARG A 1 106 ? -18.25 -6.242 -5.602 1 46.16 106 ARG A CA 1
ATOM 809 C C . ARG A 1 106 ? -18.047 -7.664 -6.109 1 46.16 106 ARG A C 1
ATOM 811 O O . ARG A 1 106 ? -19 -8.344 -6.48 1 46.16 106 ARG A O 1
ATOM 818 N N . ASP A 1 107 ? -16.75 -7.961 -6.32 1 46.31 107 ASP A N 1
ATOM 819 C CA . ASP A 1 107 ? -16.547 -9.25 -6.969 1 46.31 107 ASP A CA 1
ATOM 820 C C . ASP A 1 107 ? -16.594 -10.391 -5.953 1 46.31 107 ASP A C 1
ATOM 822 O O . ASP A 1 107 ? -16.25 -11.531 -6.27 1 46.31 107 ASP A O 1
ATOM 826 N N . ILE A 1 108 ? -16.328 -10.125 -4.742 1 43.81 108 ILE A N 1
ATOM 827 C CA . ILE A 1 108 ? -16.703 -11.242 -3.877 1 43.81 108 ILE A CA 1
ATOM 828 C C . ILE A 1 108 ? -18.062 -11.789 -4.297 1 43.81 108 ILE A C 1
ATOM 830 O O . ILE A 1 108 ? -19.078 -11.086 -4.207 1 43.81 108 ILE A O 1
ATOM 834 N N . PRO A 1 109 ? -18.078 -12.641 -5.117 1 37.41 109 PRO A N 1
ATOM 835 C CA . PRO A 1 109 ? -19.375 -13.258 -5.367 1 37.41 109 PRO A CA 1
ATOM 836 C C . PRO A 1 109 ? -20.281 -13.258 -4.133 1 37.41 109 PRO A C 1
ATOM 838 O O . PRO A 1 109 ? -19.781 -13.328 -3.006 1 37.41 109 PRO A O 1
ATOM 841 N N . ALA A 1 110 ? -21.422 -12.719 -4.152 1 35.53 110 ALA A N 1
ATOM 842 C CA . ALA A 1 110 ? -22.516 -13.047 -3.236 1 35.53 110 ALA A CA 1
ATOM 843 C C . ALA A 1 110 ? -22.438 -14.508 -2.807 1 35.53 110 ALA A C 1
ATOM 845 O O . ALA A 1 110 ? -22.656 -15.414 -3.617 1 35.53 110 ALA A O 1
ATOM 846 N N . LEU A 1 111 ? -21.469 -15.117 -2.117 1 37.47 111 LEU A N 1
ATOM 847 C CA . LEU A 1 111 ? -22.188 -16.156 -1.382 1 37.47 111 LEU A CA 1
ATOM 848 C C . LEU A 1 111 ? -23.641 -15.734 -1.129 1 37.47 111 LEU A C 1
ATOM 850 O O . LEU A 1 111 ? -23.906 -14.891 -0.264 1 37.47 111 LEU A O 1
ATOM 854 N N . HIS A 1 112 ? -24.312 -15.258 -2.014 1 35.44 112 HIS A N 1
ATOM 855 C CA . HIS A 1 112 ? -25.766 -15.234 -2.064 1 35.44 112 HIS A CA 1
ATOM 856 C C . HIS A 1 112 ? -26.359 -16.297 -1.15 1 35.44 112 HIS A C 1
ATOM 858 O O . HIS A 1 112 ? -25.922 -17.453 -1.149 1 35.44 112 HIS A O 1
ATOM 864 N N . THR A 1 113 ? -26.953 -15.906 -0.091 1 33.94 113 THR A N 1
ATOM 865 C CA . THR A 1 113 ? -27.984 -16.5 0.761 1 33.94 113 THR A CA 1
ATOM 866 C C . THR A 1 113 ? -28.859 -17.453 -0.037 1 33.94 113 THR A C 1
ATOM 868 O O . THR A 1 113 ? -29.609 -17.031 -0.916 1 33.94 113 THR A O 1
ATOM 871 N N . ALA A 1 114 ? -28.375 -18.531 -0.604 1 33.25 114 ALA A N 1
ATOM 872 C CA . ALA A 1 114 ? -29.375 -19.578 -0.812 1 33.25 114 ALA A CA 1
ATOM 873 C C . ALA A 1 114 ? -30.453 -19.531 0.26 1 33.25 114 ALA A C 1
ATOM 875 O O . ALA A 1 114 ? -30.219 -19.906 1.412 1 33.25 114 ALA A O 1
ATOM 876 N N . ALA A 1 115 ? -31.125 -18.453 0.363 1 36.06 115 ALA A N 1
ATOM 877 C CA . ALA A 1 115 ? -32.375 -18.547 1.079 1 36.06 115 ALA A CA 1
ATOM 878 C C . ALA A 1 115 ? -33.125 -19.828 0.705 1 36.06 115 ALA A C 1
ATOM 880 O O . ALA A 1 115 ? -33.562 -19.984 -0.441 1 36.06 115 ALA A O 1
ATOM 881 N N . LYS A 1 116 ? -32.594 -20.984 1.079 1 36.88 116 LYS A N 1
ATOM 882 C CA . LYS A 1 116 ? -33.406 -22.188 0.985 1 36.88 116 LYS A CA 1
ATOM 883 C C . LYS A 1 116 ? -34.906 -21.844 1.15 1 36.88 116 LYS A C 1
ATOM 885 O O . LYS A 1 116 ? -35.281 -21.172 2.109 1 36.88 116 LYS A O 1
ATOM 890 N N . PRO A 1 117 ? -35.656 -21.828 0.167 1 39.09 117 PRO A N 1
ATOM 891 C CA . PRO A 1 117 ? -37.094 -21.703 0.344 1 39.09 117 PRO A CA 1
ATOM 892 C C . PRO A 1 117 ? -37.625 -22.469 1.56 1 39.09 117 PRO A C 1
ATOM 894 O O . PRO A 1 117 ? -37.156 -23.562 1.842 1 39.09 117 PRO A O 1
ATOM 897 N N . HIS A 1 118 ? -37.75 -21.828 2.688 1 41.78 118 HIS A N 1
ATOM 898 C CA . HIS A 1 118 ? -38.531 -22.438 3.758 1 41.78 118 HIS A CA 1
ATOM 899 C C . HIS A 1 118 ? -39.719 -23.203 3.201 1 41.78 118 HIS A C 1
ATOM 901 O O . HIS A 1 118 ? -40.625 -22.609 2.596 1 41.78 118 HIS A O 1
ATOM 907 N N . ARG A 1 119 ? -39.5 -24.297 2.666 1 39.59 119 ARG A N 1
ATOM 908 C CA . ARG A 1 119 ? -40.688 -25.109 2.365 1 39.59 119 ARG A CA 1
ATOM 909 C C . ARG A 1 119 ? -41.719 -25.016 3.48 1 39.59 119 ARG A C 1
ATOM 911 O O . ARG A 1 119 ? -41.406 -25.25 4.648 1 39.59 119 ARG A O 1
ATOM 918 N N . PRO A 1 120 ? -42.688 -24.219 3.326 1 42.44 120 PRO A N 1
ATOM 919 C CA . PRO A 1 120 ? -43.781 -24.219 4.32 1 42.44 120 PRO A CA 1
ATOM 920 C C . PRO A 1 120 ? -44.125 -25.609 4.824 1 42.44 120 PRO A C 1
ATOM 922 O O . PRO A 1 120 ? -44.094 -26.578 4.055 1 42.44 120 PRO A O 1
ATOM 925 N N . VAL A 1 121 ? -43.75 -25.953 5.934 1 40.62 121 VAL A N 1
ATOM 926 C CA . VAL A 1 121 ? -44.219 -27.156 6.598 1 40.62 121 VAL A CA 1
ATOM 927 C C . VAL A 1 121 ? -45.688 -27.391 6.273 1 40.62 121 VAL A C 1
ATOM 929 O O . VAL A 1 121 ? -46.5 -26.469 6.348 1 40.62 121 VAL A O 1
ATOM 932 N N . ALA A 1 122 ? -45.906 -28.328 5.578 1 45.31 122 ALA A N 1
ATOM 933 C CA . ALA A 1 122 ? -47.25 -28.844 5.367 1 45.31 122 ALA A CA 1
ATOM 934 C C . ALA A 1 122 ? -48.062 -28.828 6.66 1 45.31 122 ALA A C 1
ATOM 936 O O . ALA A 1 122 ? -47.656 -29.375 7.68 1 45.31 122 ALA A O 1
ATOM 937 N N . ARG A 1 123 ? -48.906 -27.781 6.895 1 31.22 123 ARG A N 1
ATOM 938 C CA . ARG A 1 123 ? -50.031 -28.234 7.707 1 31.22 123 ARG A CA 1
ATOM 939 C C . ARG A 1 123 ? -50.875 -29.266 6.961 1 31.22 123 ARG A C 1
ATOM 941 O O . ARG A 1 123 ? -51.031 -29.188 5.742 1 31.22 123 ARG A O 1
ATOM 948 N N . MET B 1 1 ? -13.578 33.125 1.091 1 24.78 1 MET B N 1
ATOM 949 C CA . MET B 1 1 ? -14.484 32 1.025 1 24.78 1 MET B CA 1
ATOM 950 C C . MET B 1 1 ? -13.719 30.703 0.753 1 24.78 1 MET B C 1
ATOM 952 O O . MET B 1 1 ? -12.789 30.688 -0.052 1 24.78 1 MET B O 1
ATOM 956 N N . HIS B 1 2 ? -13.219 29.969 1.852 1 35.62 2 HIS B N 1
ATOM 957 C CA . HIS B 1 2 ? -12.586 28.656 1.712 1 35.62 2 HIS B CA 1
ATOM 958 C C . HIS B 1 2 ? -13.203 27.859 0.569 1 35.62 2 HIS B C 1
ATOM 960 O O . HIS B 1 2 ? -14.359 27.438 0.661 1 35.62 2 HIS B O 1
ATOM 966 N N . GLU B 1 3 ? -13.312 28.391 -0.529 1 35.72 3 GLU B N 1
ATOM 967 C CA . GLU B 1 3 ? -13.945 27.734 -1.667 1 35.72 3 GLU B CA 1
ATOM 968 C C . GLU B 1 3 ? -13.789 26.219 -1.59 1 35.72 3 GLU B C 1
ATOM 970 O O . GLU B 1 3 ? -12.68 25.719 -1.411 1 35.72 3 GLU B O 1
ATOM 975 N N . SER B 1 4 ? -14.758 25.578 -0.916 1 40.12 4 SER B N 1
ATOM 976 C CA . SER B 1 4 ? -14.992 24.141 -0.801 1 40.12 4 SER B CA 1
ATOM 977 C C . SER B 1 4 ? -14.547 23.406 -2.061 1 40.12 4 SER B C 1
ATOM 979 O O . SER B 1 4 ? -15.109 23.609 -3.139 1 40.12 4 SER B O 1
ATOM 981 N N . VAL B 1 5 ? -13.344 23.547 -2.5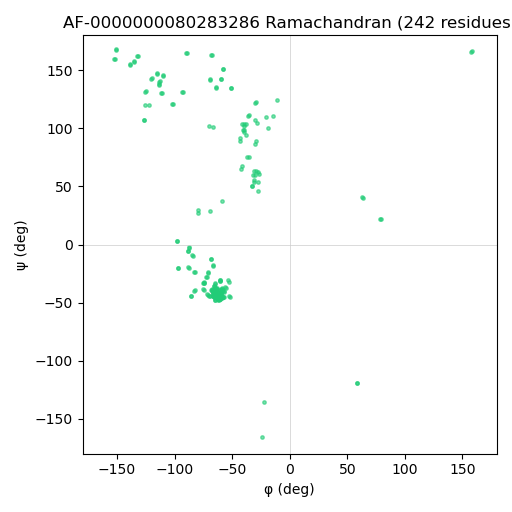33 1 43.06 5 VAL B N 1
ATOM 982 C CA . VAL B 1 5 ? -13 22.703 -3.674 1 43.06 5 VAL B CA 1
ATOM 983 C C . VAL B 1 5 ? -14.07 21.641 -3.863 1 43.06 5 VAL B C 1
ATOM 985 O O . VAL B 1 5 ? -14.531 21.031 -2.893 1 43.06 5 VAL B O 1
ATOM 988 N N . PRO B 1 6 ? -14.727 21.484 -5.012 1 46.84 6 PRO B N 1
ATOM 989 C CA . PRO B 1 6 ? -15.797 20.5 -5.219 1 46.84 6 PRO B CA 1
ATOM 990 C C . PRO B 1 6 ? -15.703 19.328 -4.258 1 46.84 6 PRO B C 1
ATOM 992 O O . PRO B 1 6 ? -14.727 19.188 -3.525 1 46.84 6 PRO B O 1
ATOM 995 N N . ASP B 1 7 ? -16.562 18.016 -4.586 1 54.78 7 ASP B N 1
ATOM 996 C CA . ASP B 1 7 ? -17.156 16.828 -3.975 1 54.78 7 ASP B CA 1
ATOM 997 C C . ASP B 1 7 ? -16.109 15.961 -3.295 1 54.78 7 ASP B C 1
ATOM 999 O O . ASP B 1 7 ? -16.094 14.734 -3.451 1 54.78 7 ASP B O 1
ATOM 1003 N N . PHE B 1 8 ? -15.18 16.562 -2.699 1 67.56 8 PHE B N 1
ATOM 1004 C CA . PHE B 1 8 ? -14.266 15.688 -1.973 1 67.56 8 PHE B CA 1
ATOM 1005 C C . PHE B 1 8 ? -14.969 15.016 -0.799 1 67.56 8 PHE B C 1
ATOM 1007 O O . PHE B 1 8 ? -15.5 15.695 0.084 1 67.56 8 PHE B O 1
ATOM 1014 N N . GLU B 1 9 ? -15.328 13.883 -0.914 1 83.19 9 GLU B N 1
ATOM 1015 C CA . GLU B 1 9 ? -15.938 13.102 0.166 1 83.19 9 GLU B CA 1
ATOM 1016 C C . GLU B 1 9 ? -14.922 12.156 0.793 1 83.19 9 GLU B C 1
ATOM 1018 O O . GLU B 1 9 ? -14.203 11.445 0.084 1 83.19 9 GLU B O 1
ATOM 1023 N N . MET B 1 10 ? -14.789 12.422 2.088 1 89.06 10 MET B N 1
ATOM 1024 C CA . MET B 1 10 ? -13.953 11.461 2.809 1 89.06 10 MET B CA 1
ATOM 1025 C C . MET B 1 10 ? -14.414 10.031 2.541 1 89.06 10 MET B C 1
ATOM 1027 O O . MET B 1 10 ? -15.617 9.766 2.48 1 89.06 10 MET B O 1
ATOM 1031 N N . PRO B 1 11 ? -13.43 9.172 2.27 1 91.62 11 PRO B N 1
ATOM 1032 C CA . PRO B 1 11 ? -13.852 7.781 2.115 1 91.62 11 PRO B CA 1
ATOM 1033 C C . PRO B 1 11 ? -14.555 7.238 3.354 1 91.62 11 PRO B C 1
ATOM 1035 O O . PRO B 1 11 ? -14.328 7.723 4.465 1 91.62 11 PRO B O 1
ATOM 1038 N N . THR B 1 12 ? -15.43 6.297 3.107 1 92.25 12 THR B N 1
ATOM 1039 C CA . THR B 1 12 ? -16.141 5.668 4.215 1 92.25 12 THR B CA 1
ATOM 1040 C C . THR B 1 12 ? -15.188 4.84 5.066 1 92.25 12 THR B C 1
ATOM 1042 O O . THR B 1 12 ? -14.094 4.484 4.621 1 92.25 12 THR B O 1
ATOM 1045 N N . GLU B 1 13 ? -15.617 4.5 6.297 1 93.81 13 GLU B N 1
ATOM 1046 C CA . GLU B 1 13 ? -14.828 3.662 7.195 1 93.81 13 GLU B CA 1
ATOM 1047 C C . GLU B 1 13 ? -14.531 2.305 6.562 1 93.81 13 GLU B C 1
ATOM 1049 O O . GLU B 1 13 ? -13.422 1.784 6.691 1 93.81 13 GLU B O 1
ATOM 1054 N N . GLU B 1 14 ? -15.484 1.809 5.926 1 93 14 GLU B N 1
ATOM 1055 C CA . GLU B 1 14 ? -15.32 0.507 5.281 1 93 14 GLU B CA 1
ATOM 1056 C C . GLU B 1 14 ? -14.289 0.567 4.164 1 93 14 GLU B C 1
ATOM 1058 O O . GLU B 1 14 ? -13.43 -0.315 4.051 1 93 14 GLU B O 1
ATOM 1063 N N . GLN B 1 15 ? -14.367 1.58 3.326 1 92.88 15 GLN B N 1
ATOM 1064 C CA . GLN B 1 15 ? -13.414 1.76 2.236 1 92.88 15 GLN B CA 1
ATOM 1065 C C . GLN B 1 15 ? -11.984 1.893 2.768 1 92.88 15 GLN B C 1
ATOM 1067 O O . GLN B 1 15 ? -11.062 1.282 2.232 1 92.88 15 GLN B O 1
ATOM 1072 N N . VAL B 1 16 ? -11.883 2.629 3.818 1 95.56 16 VAL B N 1
ATOM 1073 C CA . VAL B 1 16 ? -10.578 2.893 4.414 1 95.56 16 VAL B CA 1
ATOM 1074 C C . VAL B 1 16 ? -10 1.601 4.984 1 95.56 16 VAL B C 1
ATOM 1076 O O . VAL B 1 16 ? -8.82 1.3 4.785 1 95.56 16 VAL B O 1
ATOM 1079 N N . HIS B 1 17 ? -10.812 0.83 5.668 1 95.19 17 HIS B N 1
ATOM 1080 C CA . HIS B 1 17 ? -10.359 -0.417 6.27 1 95.19 17 HIS B CA 1
ATOM 1081 C C . HIS B 1 17 ? -9.938 -1.423 5.199 1 95.19 17 HIS B C 1
ATOM 1083 O O . HIS B 1 17 ? -8.938 -2.119 5.359 1 95.19 17 HIS B O 1
ATOM 1089 N N . LEU B 1 18 ? -10.695 -1.479 4.145 1 92.56 18 LEU B N 1
ATOM 1090 C CA . LEU B 1 18 ? -10.352 -2.387 3.053 1 92.56 18 LEU B CA 1
ATOM 1091 C C . LEU B 1 18 ? -9.047 -1.971 2.387 1 92.56 18 LEU B C 1
ATOM 1093 O O . LEU B 1 18 ? -8.211 -2.82 2.062 1 92.56 18 LEU B O 1
ATOM 1097 N N . ALA B 1 19 ? -8.922 -0.707 2.184 1 94.62 19 ALA B N 1
ATOM 1098 C CA . ALA B 1 19 ? -7.676 -0.198 1.616 1 94.62 19 ALA B CA 1
ATOM 1099 C C . ALA B 1 19 ? -6.492 -0.519 2.521 1 94.62 19 ALA B C 1
ATOM 1101 O O . ALA B 1 19 ? -5.441 -0.957 2.047 1 94.62 19 ALA B O 1
ATOM 1102 N N . ALA B 1 20 ? -6.668 -0.288 3.855 1 96.94 20 ALA B N 1
ATOM 1103 C CA . ALA B 1 20 ? -5.609 -0.589 4.816 1 96.94 20 ALA B CA 1
ATOM 1104 C C . ALA B 1 20 ? -5.23 -2.066 4.77 1 96.94 20 ALA B C 1
ATOM 1106 O O . ALA B 1 20 ? -4.047 -2.414 4.852 1 96.94 20 ALA B O 1
ATOM 1107 N N . GLU B 1 21 ? -6.18 -2.875 4.594 1 94.75 21 GLU B N 1
ATOM 1108 C CA . GLU B 1 21 ? -5.934 -4.309 4.5 1 94.75 21 GLU B CA 1
ATOM 1109 C C . GLU B 1 21 ? -5.145 -4.652 3.24 1 94.75 21 GLU B C 1
ATOM 1111 O O . GLU B 1 21 ? -4.258 -5.512 3.271 1 94.75 21 GLU B O 1
ATOM 1116 N N . THR B 1 22 ? -5.484 -4.031 2.152 1 93.38 22 THR B N 1
ATOM 1117 C CA . THR B 1 22 ? -4.742 -4.219 0.912 1 93.38 22 THR B CA 1
ATOM 1118 C C . THR B 1 22 ? -3.273 -3.842 1.098 1 93.38 22 THR B C 1
ATOM 1120 O O . THR B 1 22 ? -2.381 -4.594 0.703 1 93.38 22 THR B O 1
ATOM 1123 N N . PHE B 1 23 ? -3.064 -2.697 1.747 1 96.06 23 PHE B N 1
ATOM 1124 C CA . PHE B 1 23 ? -1.694 -2.27 2.004 1 96.06 23 PHE B CA 1
ATOM 1125 C C . PHE B 1 23 ? -0.987 -3.25 2.934 1 96.06 23 PHE B C 1
ATOM 1127 O O . PHE B 1 23 ? 0.2 -3.531 2.76 1 96.06 23 PHE B O 1
ATOM 1134 N N . ARG B 1 24 ? -1.712 -3.744 3.887 1 96.38 24 ARG B N 1
ATOM 1135 C CA . ARG B 1 24 ? -1.142 -4.723 4.809 1 96.38 24 ARG B CA 1
ATOM 1136 C C . ARG B 1 24 ? -0.676 -5.969 4.062 1 96.38 24 ARG B C 1
ATOM 1138 O O . ARG B 1 24 ? 0.412 -6.484 4.328 1 96.38 24 ARG B O 1
ATOM 1145 N N . LEU B 1 25 ? -1.418 -6.418 3.148 1 95.25 25 LEU B N 1
ATOM 1146 C CA . LEU B 1 25 ? -1.074 -7.602 2.365 1 95.25 25 LEU B CA 1
ATOM 1147 C C . LEU B 1 25 ? 0.171 -7.352 1.521 1 95.25 25 LEU B C 1
ATOM 1149 O O . LEU B 1 25 ? 0.993 -8.25 1.337 1 95.25 25 LEU B O 1
ATOM 1153 N N . LEU B 1 26 ? 0.301 -6.113 1.089 1 95.75 26 LEU B N 1
ATOM 1154 C CA . LEU B 1 26 ? 1.398 -5.777 0.19 1 95.75 26 LEU B CA 1
ATOM 1155 C C . LEU B 1 26 ? 2.645 -5.387 0.976 1 95.75 26 LEU B C 1
ATOM 1157 O O . LEU B 1 26 ? 3.711 -5.172 0.393 1 95.75 26 LEU B O 1
ATOM 1161 N N . ALA B 1 27 ? 2.469 -5.305 2.34 1 97.31 27 ALA B N 1
ATOM 1162 C CA . ALA B 1 27 ? 3.588 -4.926 3.199 1 97.31 27 ALA B CA 1
ATOM 1163 C C . ALA B 1 27 ? 4.516 -6.113 3.447 1 97.31 27 ALA B C 1
ATOM 1165 O O . ALA B 1 27 ? 5.156 -6.199 4.496 1 97.31 27 ALA B O 1
ATOM 1166 N N . ASP B 1 28 ? 4.633 -7.059 2.537 1 97.5 28 ASP B N 1
ATOM 1167 C CA . ASP B 1 28 ? 5.469 -8.258 2.596 1 97.5 28 ASP B CA 1
ATOM 1168 C C . ASP B 1 28 ? 6.383 -8.344 1.375 1 97.5 28 ASP B C 1
ATOM 1170 O O . ASP B 1 28 ? 5.906 -8.422 0.24 1 97.5 28 ASP B O 1
ATOM 1174 N N . PRO B 1 29 ? 7.688 -8.359 1.684 1 97 29 PRO B N 1
ATOM 1175 C CA . PRO B 1 29 ? 8.633 -8.359 0.562 1 97 29 PRO B CA 1
ATOM 1176 C C . PRO B 1 29 ? 8.414 -9.539 -0.385 1 97 29 PRO B C 1
ATOM 1178 O O . PRO B 1 29 ? 8.5 -9.383 -1.604 1 97 29 PRO B O 1
ATOM 1181 N N . THR B 1 30 ? 8.156 -10.648 0.13 1 96.88 30 THR B N 1
ATOM 1182 C CA . THR B 1 30 ? 7.969 -11.828 -0.709 1 96.88 30 THR B CA 1
ATOM 1183 C C . THR B 1 30 ? 6.746 -11.664 -1.604 1 96.88 30 THR B C 1
ATOM 1185 O O . THR B 1 30 ? 6.789 -11.984 -2.793 1 96.88 30 THR B O 1
ATOM 1188 N N . ARG B 1 31 ? 5.691 -11.148 -1.017 1 97.31 31 ARG B N 1
ATOM 1189 C CA . ARG B 1 31 ? 4.473 -10.93 -1.79 1 97.31 31 ARG B CA 1
ATOM 1190 C C . ARG B 1 31 ? 4.695 -9.898 -2.891 1 97.31 31 ARG B C 1
ATOM 1192 O O . ARG B 1 31 ? 4.148 -10.031 -3.988 1 97.31 31 ARG B O 1
ATOM 1199 N N . ILE B 1 32 ? 5.457 -8.898 -2.592 1 96.88 32 ILE B N 1
ATOM 1200 C CA . ILE B 1 32 ? 5.773 -7.887 -3.592 1 96.88 32 ILE B CA 1
ATOM 1201 C C . ILE B 1 32 ? 6.512 -8.531 -4.762 1 96.88 32 ILE B C 1
ATOM 1203 O O . ILE B 1 32 ? 6.168 -8.297 -5.926 1 96.88 32 ILE B O 1
ATOM 1207 N N . LYS B 1 33 ? 7.492 -9.359 -4.48 1 96.88 33 LYS B N 1
ATOM 1208 C CA . LYS B 1 33 ? 8.258 -10.039 -5.523 1 96.88 33 LYS B CA 1
ATOM 1209 C C . LYS B 1 33 ? 7.371 -10.969 -6.344 1 96.88 33 LYS B C 1
ATOM 1211 O O . LYS B 1 33 ? 7.465 -11 -7.574 1 96.88 33 LYS B O 1
ATOM 1216 N N . VAL B 1 34 ? 6.562 -11.68 -5.672 1 97.25 34 VAL B N 1
ATOM 1217 C CA . VAL B 1 34 ? 5.664 -12.625 -6.316 1 97.25 34 VAL B CA 1
ATOM 1218 C C . VAL B 1 34 ? 4.727 -11.891 -7.27 1 97.25 34 VAL B C 1
ATOM 1220 O O . VAL B 1 34 ? 4.578 -12.281 -8.43 1 97.25 34 VAL B O 1
ATOM 1223 N N . LEU B 1 35 ? 4.152 -10.82 -6.809 1 96.69 35 LEU B N 1
ATOM 1224 C CA . LEU B 1 35 ? 3.219 -10.055 -7.621 1 96.69 35 LEU B CA 1
ATOM 1225 C C . LEU B 1 35 ? 3.936 -9.391 -8.789 1 96.69 35 LEU B C 1
ATOM 1227 O O . LEU B 1 35 ? 3.395 -9.32 -9.898 1 96.69 35 LEU B O 1
ATOM 1231 N N . TRP B 1 36 ? 5.082 -8.898 -8.523 1 95.44 36 TRP B N 1
ATOM 1232 C CA . TRP B 1 36 ? 5.875 -8.289 -9.586 1 95.44 36 TRP B CA 1
ATOM 1233 C C . TRP B 1 36 ? 6.148 -9.289 -10.703 1 95.44 36 TRP B C 1
ATOM 1235 O O . TRP B 1 36 ? 6.016 -8.961 -11.883 1 95.44 36 TRP B O 1
ATOM 1245 N N . ALA B 1 37 ? 6.52 -10.461 -10.336 1 95.62 37 ALA B N 1
ATOM 1246 C CA . ALA B 1 37 ? 6.758 -11.531 -11.305 1 95.62 37 ALA B CA 1
ATOM 1247 C C . ALA B 1 37 ? 5.492 -11.836 -12.102 1 95.62 37 ALA B C 1
ATOM 1249 O O . ALA B 1 37 ? 5.547 -12.031 -13.32 1 95.62 37 ALA B O 1
ATOM 1250 N N . LEU B 1 38 ? 4.395 -11.812 -11.438 1 95.94 38 LEU B N 1
ATOM 1251 C CA . LEU B 1 38 ? 3.129 -12.164 -12.07 1 95.94 38 LEU B CA 1
ATOM 1252 C C . LEU B 1 38 ? 2.697 -11.086 -13.062 1 95.94 38 LEU B C 1
ATOM 1254 O O . LEU B 1 38 ? 1.888 -11.352 -13.953 1 95.94 38 LEU B O 1
ATOM 1258 N N . LEU B 1 39 ? 3.178 -9.891 -12.867 1 92 39 LEU B N 1
ATOM 1259 C CA . LEU B 1 39 ? 2.859 -8.82 -13.805 1 92 39 LEU B CA 1
ATOM 1260 C C . LEU B 1 39 ? 3.492 -9.086 -15.164 1 92 39 LEU B C 1
ATOM 1262 O O . LEU B 1 39 ? 3.084 -8.5 -16.172 1 92 39 LEU B O 1
ATOM 1266 N N . GLN B 1 40 ? 4.422 -9.906 -15.188 1 90.81 40 GLN B N 1
ATOM 1267 C CA . GLN B 1 40 ? 5.09 -10.234 -16.438 1 90.81 40 GLN B CA 1
ATOM 1268 C C . GLN B 1 40 ? 4.379 -11.367 -17.172 1 90.81 40 GLN B C 1
ATOM 1270 O O . GLN B 1 40 ? 4.602 -11.586 -18.359 1 90.81 40 GLN B O 1
ATOM 1275 N N . GLY B 1 41 ? 3.611 -12.094 -16.406 1 92.62 41 GLY B N 1
ATOM 1276 C CA . GLY B 1 41 ? 2.881 -13.195 -17 1 92.62 41 GLY B CA 1
ATOM 1277 C C . GLY B 1 41 ? 2.471 -14.258 -16 1 92.62 41 GLY B C 1
ATOM 1278 O O . GLY B 1 41 ? 2.973 -14.281 -14.875 1 92.62 41 GLY B O 1
ATOM 1279 N N . GLU B 1 42 ? 1.584 -15.117 -16.406 1 95.44 42 GLU B N 1
ATOM 1280 C CA . GLU B 1 42 ? 1.131 -16.234 -15.594 1 95.44 42 GLU B CA 1
ATOM 1281 C C . GLU B 1 42 ? 2.293 -17.156 -15.211 1 95.44 42 GLU B C 1
ATOM 1283 O O . GLU B 1 42 ? 3.182 -17.406 -16.031 1 95.44 42 GLU B O 1
ATOM 1288 N N . SER B 1 43 ? 2.285 -17.688 -14.008 1 96.88 43 SER B N 1
ATOM 1289 C CA . SER B 1 43 ? 3.408 -18.5 -13.547 1 96.88 43 SER B CA 1
ATOM 1290 C C . SER B 1 43 ? 2.961 -19.531 -12.508 1 96.88 43 SER B C 1
ATOM 1292 O O . SER B 1 43 ? 1.904 -19.375 -11.891 1 96.88 43 SER B O 1
ATOM 1294 N N . SER B 1 44 ? 3.758 -20.578 -12.328 1 97 44 SER B N 1
ATOM 1295 C CA . SER B 1 44 ? 3.504 -21.609 -11.336 1 97 44 SER B CA 1
ATOM 1296 C C . SER B 1 44 ? 4.148 -21.266 -9.992 1 97 44 SER B C 1
ATOM 1298 O O . SER B 1 44 ? 4.996 -20.375 -9.922 1 97 44 SER B O 1
ATOM 1300 N N . VAL B 1 45 ? 3.715 -21.984 -8.953 1 97.31 45 VAL B N 1
ATOM 1301 C CA . VAL B 1 45 ? 4.273 -21.797 -7.617 1 97.31 45 VAL B CA 1
ATOM 1302 C C . VAL B 1 45 ? 5.781 -22.031 -7.652 1 97.31 45 VAL B C 1
ATOM 1304 O O . VAL B 1 45 ? 6.547 -21.234 -7.086 1 97.31 45 VAL B O 1
ATOM 1307 N N . ALA B 1 46 ? 6.234 -23.109 -8.328 1 96.5 46 ALA B N 1
ATOM 1308 C CA . ALA B 1 46 ? 7.648 -23.469 -8.383 1 96.5 46 ALA B CA 1
ATOM 1309 C C . ALA B 1 46 ? 8.477 -22.359 -9.031 1 96.5 46 ALA B C 1
ATOM 1311 O O . ALA B 1 46 ? 9.539 -21.984 -8.523 1 96.5 46 ALA B O 1
ATOM 1312 N N . CYS B 1 47 ? 8.016 -21.859 -10.109 1 96.38 47 CYS B N 1
ATOM 1313 C CA . CYS B 1 47 ? 8.703 -20.781 -10.82 1 96.38 47 CYS B CA 1
ATOM 1314 C C . CYS B 1 47 ? 8.75 -19.516 -9.977 1 96.38 47 CYS B C 1
ATOM 1316 O O . CYS B 1 47 ? 9.789 -18.875 -9.875 1 96.38 47 CYS B O 1
ATOM 1318 N N . LEU B 1 48 ? 7.645 -19.172 -9.336 1 97.44 48 LEU B N 1
ATOM 1319 C CA . LEU B 1 48 ? 7.57 -17.984 -8.492 1 97.44 48 LEU B CA 1
ATOM 1320 C C . LEU B 1 48 ? 8.5 -18.109 -7.289 1 97.44 48 LEU B C 1
ATOM 1322 O O . LEU B 1 48 ? 9.102 -17.125 -6.855 1 97.44 48 LEU B O 1
ATOM 1326 N N . ALA B 1 49 ? 8.594 -19.312 -6.727 1 97.69 49 ALA B N 1
ATOM 1327 C CA . ALA B 1 49 ? 9.484 -19.562 -5.602 1 97.69 49 ALA B CA 1
ATOM 1328 C C . ALA B 1 49 ? 10.938 -19.281 -5.98 1 97.69 49 ALA B C 1
ATOM 1330 O O . ALA B 1 49 ? 11.664 -18.625 -5.23 1 97.69 49 ALA B O 1
ATOM 1331 N N . ASP B 1 50 ? 11.32 -19.703 -7.148 1 96.62 50 ASP B N 1
ATOM 1332 C CA . ASP B 1 50 ? 12.672 -19.484 -7.648 1 96.62 50 ASP B CA 1
ATOM 1333 C C . ASP B 1 50 ? 12.938 -18 -7.859 1 96.62 50 ASP B C 1
ATOM 1335 O O . ASP B 1 50 ? 13.969 -17.469 -7.438 1 96.62 50 ASP B O 1
ATOM 1339 N N . LEU B 1 51 ? 11.984 -17.297 -8.461 1 93.56 51 LEU B N 1
ATOM 1340 C CA . LEU B 1 51 ? 12.133 -15.883 -8.781 1 93.56 51 LEU B CA 1
ATOM 1341 C C . LEU B 1 51 ? 12.172 -15.047 -7.508 1 93.56 51 LEU B C 1
ATOM 1343 O O . LEU B 1 51 ? 12.914 -14.07 -7.426 1 93.56 51 LEU B O 1
ATOM 1347 N N . ALA B 1 52 ? 11.352 -15.383 -6.508 1 95.62 52 ALA B N 1
ATOM 1348 C CA . ALA B 1 52 ? 11.242 -14.617 -5.27 1 95.62 52 ALA B CA 1
ATOM 1349 C C . ALA B 1 52 ? 12.312 -15.023 -4.27 1 95.62 52 ALA B C 1
ATOM 1351 O O . ALA B 1 52 ? 12.508 -14.359 -3.248 1 95.62 52 ALA B O 1
ATOM 1352 N N . GLY B 1 53 ? 13.023 -16.062 -4.551 1 95.56 53 GLY B N 1
ATOM 1353 C CA . GLY B 1 53 ? 14.008 -16.578 -3.611 1 95.56 53 GLY B CA 1
ATOM 1354 C C . GLY B 1 53 ? 13.391 -17.062 -2.314 1 95.56 53 GLY B C 1
ATOM 1355 O O . GLY B 1 53 ? 13.891 -16.766 -1.229 1 95.56 53 GLY B O 1
ATOM 1356 N N . ALA B 1 54 ? 12.297 -17.719 -2.385 1 96.88 54 ALA B N 1
ATOM 1357 C CA . ALA B 1 54 ? 11.562 -18.219 -1.225 1 96.88 54 ALA B CA 1
ATOM 1358 C C . ALA B 1 54 ? 11.156 -19.672 -1.419 1 96.88 54 ALA B C 1
ATOM 1360 O O . ALA B 1 54 ? 11.172 -20.188 -2.541 1 96.88 54 ALA B O 1
ATOM 1361 N N . ALA B 1 55 ? 10.82 -20.344 -0.334 1 97.62 55 ALA B N 1
ATOM 1362 C CA . ALA B 1 55 ? 10.367 -21.734 -0.399 1 97.62 55 ALA B CA 1
ATOM 1363 C C . ALA B 1 55 ? 9 -21.828 -1.061 1 97.62 55 ALA B C 1
ATOM 1365 O O . ALA B 1 55 ? 8.125 -21 -0.814 1 97.62 55 ALA B O 1
ATOM 1366 N N . PRO B 1 56 ? 8.797 -22.906 -1.881 1 97.38 56 PRO B N 1
ATOM 1367 C CA . PRO B 1 56 ? 7.492 -23.094 -2.514 1 97.38 56 PRO B CA 1
ATOM 1368 C C . PRO B 1 56 ? 6.348 -23.156 -1.504 1 97.38 56 PRO B C 1
ATOM 1370 O O . PRO B 1 56 ? 5.25 -22.672 -1.785 1 97.38 56 PRO B O 1
ATOM 1373 N N . THR B 1 57 ? 6.582 -23.734 -0.4 1 97.31 57 THR B N 1
ATOM 1374 C CA . THR B 1 57 ? 5.547 -23.812 0.624 1 97.31 57 THR B CA 1
ATOM 1375 C C . THR B 1 57 ? 5.117 -22.422 1.063 1 97.31 57 THR B C 1
ATOM 1377 O O . THR B 1 57 ? 3.924 -22.141 1.192 1 97.31 57 THR B O 1
ATOM 1380 N N . ALA B 1 58 ? 6.062 -21.531 1.331 1 97.5 58 ALA B N 1
ATOM 1381 C CA . ALA B 1 58 ? 5.773 -20.141 1.711 1 97.5 58 ALA B CA 1
ATOM 1382 C C . ALA B 1 58 ? 5.047 -19.406 0.59 1 97.5 58 ALA B C 1
ATOM 1384 O O . ALA B 1 58 ? 4.082 -18.688 0.838 1 97.5 58 ALA B O 1
ATOM 1385 N N . VAL B 1 59 ? 5.52 -19.594 -0.598 1 97.88 59 VAL B N 1
ATOM 1386 C CA . VAL B 1 59 ? 4.926 -18.938 -1.755 1 97.88 59 VAL B CA 1
ATOM 1387 C C . VAL B 1 59 ? 3.477 -19.391 -1.923 1 97.88 59 VAL B C 1
ATOM 1389 O O . VAL B 1 59 ? 2.6 -18.562 -2.215 1 97.88 59 VAL B O 1
ATOM 1392 N N . SER B 1 60 ? 3.207 -20.656 -1.722 1 97.12 60 SER B N 1
ATOM 1393 C CA . SER B 1 60 ? 1.843 -21.156 -1.802 1 97.12 60 SER B CA 1
ATOM 1394 C C . SER B 1 60 ? 0.938 -20.484 -0.777 1 97.12 60 SER B C 1
ATOM 1396 O O . SER B 1 60 ? -0.203 -20.141 -1.085 1 97.12 60 SER B O 1
ATOM 1398 N N . GLN B 1 61 ? 1.423 -20.359 0.344 1 96.75 61 GLN B N 1
ATOM 1399 C CA . GLN B 1 61 ? 0.665 -19.703 1.402 1 96.75 61 GLN B CA 1
ATOM 1400 C C . GLN B 1 61 ? 0.375 -18.234 1.046 1 96.75 61 GLN B C 1
ATOM 1402 O O . GLN B 1 61 ? -0.742 -17.766 1.244 1 96.75 61 GLN B O 1
ATOM 1407 N N . HIS B 1 62 ? 1.401 -17.547 0.552 1 97.38 62 HIS B N 1
ATOM 1408 C CA . HIS B 1 62 ? 1.224 -16.156 0.13 1 97.38 62 HIS B CA 1
ATOM 1409 C C . HIS B 1 62 ? 0.191 -16.047 -0.987 1 97.38 62 HIS B C 1
ATOM 1411 O O . HIS B 1 62 ? -0.677 -15.18 -0.953 1 97.38 62 HIS B O 1
ATOM 1417 N N . LEU B 1 63 ? 0.265 -16.938 -1.942 1 97.25 63 LEU B N 1
ATOM 1418 C CA . LEU B 1 63 ? -0.652 -16.922 -3.076 1 97.25 63 LEU B CA 1
ATOM 1419 C C . LEU B 1 63 ? -2.084 -17.188 -2.619 1 97.25 63 LEU B C 1
ATOM 1421 O O . LEU B 1 63 ? -3.027 -16.594 -3.16 1 97.25 63 LEU B O 1
ATOM 1425 N N . ALA B 1 64 ? -2.232 -18.047 -1.643 1 96.38 64 ALA B N 1
ATOM 1426 C CA . ALA B 1 64 ? -3.559 -18.312 -1.086 1 96.38 64 ALA B CA 1
ATOM 1427 C C . ALA B 1 64 ? -4.152 -17.047 -0.472 1 96.38 64 ALA B C 1
ATOM 1429 O O . ALA B 1 64 ? -5.32 -16.719 -0.704 1 96.38 64 ALA B O 1
ATOM 1430 N N . LYS B 1 65 ? -3.393 -16.297 0.258 1 96.06 65 LYS B N 1
ATOM 1431 C CA . LYS B 1 65 ? -3.826 -15.047 0.877 1 96.06 65 LYS B CA 1
ATOM 1432 C C . LYS B 1 65 ? -4.141 -13.992 -0.178 1 96.06 65 LYS B C 1
ATOM 1434 O O . LYS B 1 65 ? -5.148 -13.289 -0.08 1 96.06 65 LYS B O 1
ATOM 1439 N N . LEU B 1 66 ? -3.275 -13.883 -1.187 1 95.19 66 LEU B N 1
ATOM 1440 C CA . LEU B 1 66 ? -3.461 -12.906 -2.256 1 95.19 66 LEU B CA 1
ATOM 1441 C C . LEU B 1 66 ? -4.707 -13.234 -3.076 1 95.19 66 LEU B C 1
ATOM 1443 O O . LEU B 1 66 ? -5.418 -12.328 -3.518 1 95.19 66 LEU B O 1
ATOM 1447 N N . ARG B 1 67 ? -4.953 -14.469 -3.254 1 93.94 67 ARG B N 1
ATOM 1448 C CA . ARG B 1 67 ? -6.137 -14.898 -3.986 1 93.94 67 ARG B CA 1
ATOM 1449 C C . ARG B 1 67 ? -7.41 -14.547 -3.223 1 93.94 67 ARG B C 1
ATOM 1451 O O . ARG B 1 67 ? -8.383 -14.062 -3.812 1 93.94 67 ARG B O 1
ATOM 1458 N N . LEU B 1 68 ? -7.41 -14.797 -1.92 1 91 68 LEU B N 1
ATOM 1459 C CA . LEU B 1 68 ? -8.555 -14.477 -1.067 1 91 68 LEU B CA 1
ATOM 1460 C C . LEU B 1 68 ? -8.852 -12.977 -1.096 1 91 68 LEU B C 1
ATOM 1462 O O . LEU B 1 68 ? -10.008 -12.57 -1.034 1 91 68 LEU B O 1
ATOM 1466 N N . ALA B 1 69 ? -7.801 -12.234 -1.271 1 89.81 69 ALA B N 1
ATOM 1467 C CA . ALA B 1 69 ? -7.945 -10.773 -1.277 1 89.81 69 ALA B CA 1
ATOM 1468 C C . ALA B 1 69 ? -8.281 -10.266 -2.676 1 89.81 69 ALA B C 1
ATOM 1470 O O . ALA B 1 69 ? -8.43 -9.055 -2.881 1 89.81 69 ALA B O 1
ATOM 1471 N N . GLY B 1 70 ? -8.336 -11.117 -3.658 1 89.19 70 GLY B N 1
ATOM 1472 C CA . GLY B 1 70 ? -8.695 -10.75 -5.02 1 89.19 70 GLY B CA 1
ATOM 1473 C C . GLY B 1 70 ? -7.551 -10.102 -5.781 1 89.19 70 GLY B C 1
ATOM 1474 O O . GLY B 1 70 ? -7.777 -9.414 -6.777 1 89.19 70 GLY B O 1
ATOM 1475 N N . LEU B 1 71 ? -6.297 -10.305 -5.395 1 92.62 71 LEU B N 1
ATOM 1476 C CA . LEU B 1 71 ? -5.148 -9.664 -6.027 1 92.62 71 LEU B CA 1
ATOM 1477 C C . LEU B 1 71 ? -4.512 -10.586 -7.059 1 92.62 71 LEU B C 1
ATOM 1479 O O . LEU B 1 71 ? -3.768 -10.125 -7.93 1 92.62 71 LEU B O 1
ATOM 1483 N N . VAL B 1 72 ? -4.797 -11.867 -6.914 1 95.5 72 VAL B N 1
ATOM 1484 C CA . VAL B 1 72 ? -4.324 -12.828 -7.91 1 95.5 72 VAL B CA 1
ATOM 1485 C C . VAL B 1 72 ? -5.449 -13.789 -8.273 1 95.5 72 VAL B C 1
ATOM 1487 O O . VAL B 1 72 ? -6.422 -13.93 -7.527 1 95.5 72 VAL B O 1
ATOM 1490 N N . LYS B 1 73 ? -5.328 -14.352 -9.391 1 94.75 73 LYS B N 1
ATOM 1491 C CA . LYS B 1 73 ? -6.223 -15.406 -9.852 1 94.75 73 LYS B CA 1
ATOM 1492 C C . LYS B 1 73 ? -5.457 -16.703 -10.117 1 94.75 73 LYS B C 1
ATOM 1494 O O . LYS B 1 73 ? -4.301 -16.672 -10.539 1 94.75 73 LYS B O 1
ATOM 1499 N N . GLY B 1 74 ? -6.082 -17.766 -9.805 1 95.31 74 GLY B N 1
ATOM 1500 C CA . GLY B 1 74 ? -5.512 -19.078 -10.094 1 95.31 74 GLY B CA 1
ATOM 1501 C C . GLY B 1 74 ? -6.297 -19.859 -11.125 1 95.31 74 GLY B C 1
ATOM 1502 O O . GLY B 1 74 ? -7.527 -19.781 -11.172 1 95.31 74 GLY B O 1
ATOM 1503 N N . ARG B 1 75 ? -5.641 -20.469 -12 1 94.75 75 ARG B N 1
ATOM 1504 C CA . ARG B 1 75 ? -6.246 -21.375 -12.977 1 94.75 75 ARG B CA 1
ATOM 1505 C C . ARG B 1 75 ? -5.59 -22.75 -12.938 1 94.75 75 ARG B C 1
ATOM 1507 O O . ARG B 1 75 ? -4.363 -22.859 -12.93 1 94.75 75 ARG B O 1
ATOM 1514 N N . ARG B 1 76 ? -6.465 -23.734 -12.898 1 93.94 76 ARG B N 1
ATOM 1515 C CA . ARG B 1 76 ? -5.945 -25.094 -12.867 1 93.94 76 ARG B CA 1
ATOM 1516 C C . ARG B 1 76 ? -5.852 -25.688 -14.273 1 93.94 76 ARG B C 1
ATOM 1518 O O . ARG B 1 76 ? -6.762 -25.516 -15.086 1 93.94 76 ARG B O 1
ATOM 1525 N N . GLU B 1 77 ? -4.742 -26.25 -14.594 1 92.69 77 GLU B N 1
ATOM 1526 C CA . GLU B 1 77 ? -4.527 -27 -15.82 1 92.69 77 GLU B CA 1
ATOM 1527 C C . GLU B 1 77 ? -3.973 -28.391 -15.516 1 92.69 77 GLU B C 1
ATOM 1529 O O . GLU B 1 77 ? -2.775 -28.547 -15.273 1 92.69 77 GLU B O 1
ATOM 1534 N N . GLY B 1 78 ? -4.801 -29.422 -15.68 1 93.31 78 GLY B N 1
ATOM 1535 C CA . GLY B 1 78 ? -4.375 -30.75 -15.266 1 93.31 78 GLY B CA 1
ATOM 1536 C C . GLY B 1 78 ? -4.008 -30.828 -13.797 1 93.31 78 GLY B C 1
ATOM 1537 O O . GLY B 1 78 ? -4.809 -30.453 -12.93 1 93.31 78 GLY B O 1
ATOM 1538 N N . THR B 1 79 ? -2.789 -31.172 -13.43 1 91 79 THR B N 1
ATOM 1539 C CA . THR B 1 79 ? -2.336 -31.297 -12.047 1 91 79 THR B CA 1
ATOM 1540 C C . THR B 1 79 ? -1.602 -30.047 -11.602 1 91 79 THR B C 1
ATOM 1542 O O . THR B 1 79 ? -1.117 -29.969 -10.469 1 91 79 THR B O 1
ATOM 1545 N N . PHE B 1 80 ? -1.569 -29.047 -12.539 1 91.06 80 PHE B N 1
ATOM 1546 C CA . PHE B 1 80 ? -0.82 -27.828 -12.242 1 91.06 80 PHE B CA 1
ATOM 1547 C C . PHE B 1 80 ? -1.762 -26.656 -12.031 1 91.06 80 PHE B C 1
ATOM 1549 O O . PHE B 1 80 ? -2.871 -26.641 -12.57 1 91.06 80 PHE B O 1
ATOM 1556 N N . VAL B 1 81 ? -1.307 -25.781 -11.078 1 95.38 81 VAL B N 1
ATOM 1557 C CA . VAL B 1 81 ? -2.027 -24.516 -10.883 1 95.38 81 VAL B CA 1
ATOM 1558 C C . VAL B 1 81 ? -1.162 -23.344 -11.352 1 95.38 81 VAL B C 1
ATOM 1560 O O . VAL B 1 81 ? 0.017 -23.266 -11 1 95.38 81 VAL B O 1
ATOM 1563 N N . TYR B 1 82 ? -1.779 -22.484 -12.188 1 97 82 TYR B N 1
ATOM 1564 C CA . TYR B 1 82 ? -1.104 -21.281 -12.672 1 97 82 TYR B CA 1
ATOM 1565 C C . TYR B 1 82 ? -1.768 -20.031 -12.117 1 97 82 TYR B C 1
ATOM 1567 O O . TYR B 1 82 ? -2.996 -19.953 -12.023 1 97 82 TYR B O 1
ATOM 1575 N N . TYR B 1 83 ? -0.912 -19.109 -11.781 1 97.25 83 TYR B N 1
ATOM 1576 C CA . TYR B 1 83 ? -1.415 -17.891 -11.18 1 97.25 83 TYR B CA 1
ATOM 1577 C C . TYR B 1 83 ? -1.156 -16.688 -12.078 1 97.25 83 TYR B C 1
ATOM 1579 O O . TYR B 1 83 ? -0.177 -16.672 -12.828 1 97.25 83 TYR B O 1
ATOM 1587 N N . SER B 1 84 ? -2.053 -15.688 -12.055 1 95.81 84 SER B N 1
ATOM 1588 C CA . SER B 1 84 ? -1.91 -14.406 -12.734 1 95.81 84 SER B CA 1
ATOM 1589 C C . SER B 1 84 ? -2.391 -13.25 -11.859 1 95.81 84 SER B C 1
ATOM 1591 O O . SER B 1 84 ? -3.156 -13.461 -10.914 1 95.81 84 SER B O 1
ATOM 1593 N N . ALA B 1 85 ? -1.848 -12.047 -12.133 1 92.75 85 ALA B N 1
ATOM 1594 C CA . ALA B 1 85 ? -2.361 -10.875 -11.43 1 92.75 85 ALA B CA 1
ATOM 1595 C C . ALA B 1 85 ? -3.824 -10.625 -11.789 1 92.75 85 ALA B C 1
ATOM 1597 O O . ALA B 1 85 ? -4.227 -10.773 -12.945 1 92.75 85 ALA B O 1
ATOM 1598 N N . ALA B 1 86 ? -4.676 -10.328 -10.758 1 84.81 86 ALA B N 1
ATOM 1599 C CA . ALA B 1 86 ? -6.121 -10.25 -10.945 1 84.81 86 ALA B CA 1
ATOM 1600 C C . ALA B 1 86 ? -6.512 -8.961 -11.664 1 84.81 86 ALA B C 1
ATOM 1602 O O . ALA B 1 86 ? -7.523 -8.914 -12.367 1 84.81 86 ALA B O 1
ATOM 1603 N N . ASN B 1 87 ? -5.898 -7.836 -11.406 1 76.56 87 ASN B N 1
ATOM 1604 C CA . ASN B 1 87 ? -6.352 -6.605 -12.047 1 76.56 87 ASN B CA 1
ATOM 1605 C C . ASN B 1 87 ? -5.211 -5.613 -12.227 1 76.56 87 ASN B C 1
ATOM 1607 O O . ASN B 1 87 ? -4.109 -5.828 -11.711 1 76.56 87 ASN B O 1
ATOM 1611 N N . ASP B 1 88 ? -5.559 -4.652 -13.016 1 80.94 88 ASP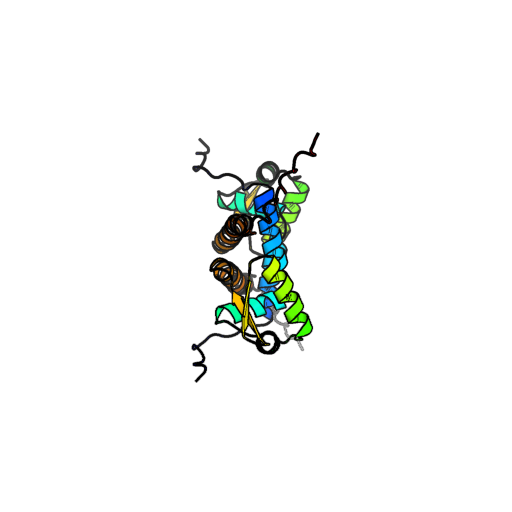 B N 1
ATOM 1612 C CA . ASP B 1 88 ? -4.594 -3.619 -13.383 1 80.94 88 ASP B CA 1
ATOM 1613 C C . ASP B 1 88 ? -4.242 -2.748 -12.18 1 80.94 88 ASP B C 1
ATOM 1615 O O . ASP B 1 88 ? -3.213 -2.068 -12.18 1 80.94 88 ASP B O 1
ATOM 1619 N N . HIS B 1 89 ? -5.016 -2.883 -11.141 1 83.12 89 HIS B N 1
ATOM 1620 C CA . HIS B 1 89 ? -4.77 -2.039 -9.977 1 83.12 89 HIS B CA 1
ATOM 1621 C C . HIS B 1 89 ? -3.506 -2.467 -9.242 1 83.12 89 HIS B C 1
ATOM 1623 O O . HIS B 1 89 ? -2.77 -1.624 -8.727 1 83.12 89 HIS B O 1
ATOM 1629 N N . VAL B 1 90 ? -3.17 -3.768 -9.359 1 87.69 90 VAL B N 1
ATOM 1630 C CA . VAL B 1 90 ? -1.98 -4.297 -8.695 1 87.69 90 VAL B CA 1
ATOM 1631 C C . VAL B 1 90 ? -0.728 -3.688 -9.32 1 87.69 90 VAL B C 1
ATOM 1633 O O . VAL B 1 90 ? 0.204 -3.305 -8.609 1 87.69 90 VAL B O 1
ATOM 1636 N N . ARG B 1 91 ? -0.787 -3.549 -10.562 1 89.5 91 ARG B N 1
ATOM 1637 C CA . ARG B 1 91 ? 0.337 -2.953 -11.281 1 89.5 91 ARG B CA 1
ATOM 1638 C C . ARG B 1 91 ? 0.573 -1.516 -10.828 1 89.5 91 ARG B C 1
ATOM 1640 O O . ARG B 1 91 ? 1.713 -1.116 -10.586 1 89.5 91 ARG B O 1
ATOM 1647 N N . GLY B 1 92 ? -0.526 -0.799 -10.781 1 88.88 92 GLY B N 1
ATOM 1648 C CA . GLY B 1 92 ? -0.419 0.581 -10.336 1 88.88 92 GLY B CA 1
ATOM 1649 C C . GLY B 1 92 ? 0.133 0.713 -8.93 1 88.88 92 GLY B C 1
ATOM 1650 O O . GLY B 1 92 ? 0.987 1.562 -8.664 1 88.88 92 GLY B O 1
ATOM 1651 N N . LEU B 1 93 ? -0.271 -0.106 -8.008 1 91.62 93 LEU B N 1
ATOM 1652 C CA . LEU B 1 93 ? 0.166 -0.08 -6.617 1 91.62 93 LEU B CA 1
ATOM 1653 C C . LEU B 1 93 ? 1.655 -0.392 -6.512 1 91.62 93 LEU B C 1
ATOM 1655 O O . LEU B 1 93 ? 2.404 0.351 -5.875 1 91.62 93 LEU B O 1
ATOM 1659 N N . LEU B 1 94 ? 2.109 -1.428 -7.184 1 92.81 94 LEU B N 1
ATOM 1660 C CA . LEU B 1 94 ? 3.496 -1.868 -7.09 1 92.81 94 LEU B CA 1
ATOM 1661 C C . LEU B 1 94 ? 4.43 -0.867 -7.762 1 92.81 94 LEU B C 1
ATOM 1663 O O . LEU B 1 94 ? 5.484 -0.53 -7.215 1 92.81 94 LEU B O 1
ATOM 1667 N N . ALA B 1 95 ? 4.008 -0.414 -8.945 1 89.69 95 ALA B N 1
ATOM 1668 C CA . ALA B 1 95 ? 4.844 0.531 -9.68 1 89.69 95 ALA B CA 1
ATOM 1669 C C . ALA B 1 95 ? 5.07 1.806 -8.875 1 89.69 95 ALA B C 1
ATOM 1671 O O . ALA B 1 95 ? 6.199 2.293 -8.781 1 89.69 95 ALA B O 1
ATOM 1672 N N . GLN B 1 96 ? 4.02 2.295 -8.312 1 88.94 96 GLN B N 1
ATOM 1673 C CA . GLN B 1 96 ? 4.121 3.533 -7.539 1 88.94 96 GLN B CA 1
ATOM 1674 C C . GLN B 1 96 ? 4.984 3.34 -6.297 1 88.94 96 GLN B C 1
ATOM 1676 O O . GLN B 1 96 ? 5.805 4.199 -5.965 1 88.94 96 GLN B O 1
ATOM 1681 N N . ALA B 1 97 ? 4.824 2.262 -5.578 1 91.38 97 ALA B N 1
ATOM 1682 C CA . ALA B 1 97 ? 5.586 2.006 -4.355 1 91.38 97 ALA B CA 1
ATOM 1683 C C . ALA B 1 97 ? 7.059 1.766 -4.668 1 91.38 97 ALA B C 1
ATOM 1685 O O . ALA B 1 97 ? 7.938 2.252 -3.951 1 91.38 97 ALA B O 1
ATOM 1686 N N . LEU B 1 98 ? 7.336 1.056 -5.777 1 89.44 98 LEU B N 1
ATOM 1687 C CA . LEU B 1 98 ? 8.711 0.741 -6.145 1 89.44 98 LEU B CA 1
ATOM 1688 C C . LEU B 1 98 ? 9.422 1.973 -6.695 1 89.44 98 LEU B C 1
ATOM 1690 O O . LEU B 1 98 ? 10.617 2.156 -6.473 1 89.44 98 LEU B O 1
ATOM 1694 N N . PHE B 1 99 ? 8.656 2.826 -7.367 1 83.19 99 PHE B N 1
ATOM 1695 C CA . PHE B 1 99 ? 9.219 4.07 -7.875 1 83.19 99 PHE B CA 1
ATOM 1696 C C . PHE B 1 99 ? 9.5 5.043 -6.738 1 83.19 99 PHE B C 1
ATOM 1698 O O . PHE B 1 99 ? 10.523 5.73 -6.742 1 83.19 99 PHE B O 1
ATOM 1705 N N . HIS B 1 100 ? 8.555 5.137 -5.785 1 79.5 100 HIS B N 1
ATOM 1706 C CA . HIS B 1 100 ? 8.758 5.984 -4.617 1 79.5 100 HIS B CA 1
ATOM 1707 C C . HIS B 1 100 ? 10 5.559 -3.842 1 79.5 100 HIS B C 1
ATOM 1709 O O . HIS B 1 100 ? 10.773 6.406 -3.381 1 79.5 100 HIS B O 1
ATOM 1715 N N . ALA B 1 101 ? 10.25 4.336 -3.719 1 74.5 101 ALA B N 1
ATOM 1716 C CA . ALA B 1 101 ? 11.406 3.781 -3.025 1 74.5 101 ALA B CA 1
ATOM 1717 C C . ALA B 1 101 ? 12.711 4.238 -3.674 1 74.5 101 ALA B C 1
ATOM 1719 O O . ALA B 1 101 ? 13.711 4.465 -2.986 1 74.5 101 ALA B O 1
ATOM 1720 N N . ASP B 1 102 ? 12.562 4.426 -4.93 1 70.81 102 ASP B N 1
ATOM 1721 C CA . ASP B 1 102 ? 13.742 4.871 -5.668 1 70.81 102 ASP B CA 1
ATOM 1722 C C . ASP B 1 102 ? 14.039 6.344 -5.395 1 70.81 102 ASP B C 1
ATOM 1724 O O . ASP B 1 102 ? 15.195 6.758 -5.395 1 70.81 102 ASP B O 1
ATOM 1728 N N . HIS B 1 103 ? 12.938 7.094 -5.191 1 67.06 103 HIS B N 1
ATOM 1729 C CA . HIS B 1 103 ? 13.102 8.531 -5.012 1 67.06 103 HIS B CA 1
ATOM 1730 C C . HIS B 1 103 ? 13.398 8.875 -3.555 1 67.06 103 HIS B C 1
ATOM 1732 O O . HIS B 1 103 ? 14.102 9.852 -3.275 1 67.06 103 HIS B O 1
ATOM 1738 N N . ILE B 1 104 ? 12.75 8.352 -2.578 1 58.97 104 ILE B N 1
ATOM 1739 C CA . ILE B 1 104 ? 13.039 8.617 -1.173 1 58.97 104 ILE B CA 1
ATOM 1740 C C . ILE B 1 1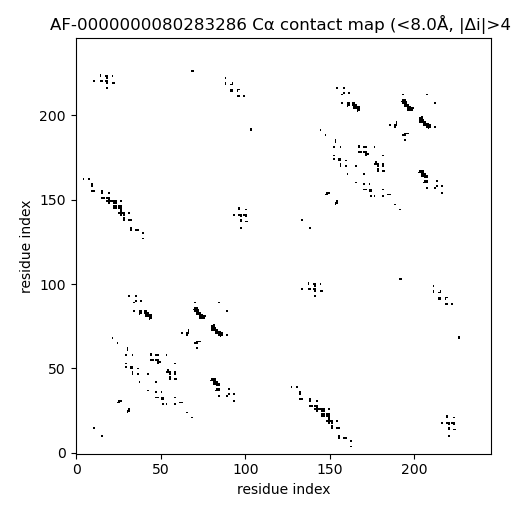04 ? 14.523 8.391 -0.895 1 58.97 104 ILE B C 1
ATOM 1742 O O . ILE B 1 104 ? 15.148 9.164 -0.172 1 58.97 104 ILE B O 1
ATOM 1746 N N . ASP B 1 105 ? 15.016 7.348 -1.383 1 52.91 105 ASP B N 1
ATOM 1747 C CA . ASP B 1 105 ? 16.453 7.141 -1.21 1 52.91 105 ASP B CA 1
ATOM 1748 C C . ASP B 1 105 ? 17.234 8.352 -1.698 1 52.91 105 ASP B C 1
ATOM 1750 O O . ASP B 1 105 ? 18.312 8.656 -1.168 1 52.91 105 ASP B O 1
ATOM 1754 N N . ARG B 1 106 ? 16.656 8.93 -2.664 1 46.19 106 ARG B N 1
ATOM 1755 C CA . ARG B 1 106 ? 17.453 10.016 -3.221 1 46.19 106 ARG B CA 1
ATOM 1756 C C . ARG B 1 106 ? 17.281 11.289 -2.398 1 46.19 106 ARG B C 1
ATOM 1758 O O . ARG B 1 106 ? 18.203 12.125 -2.344 1 46.19 106 ARG B O 1
ATOM 1765 N N . ASP B 1 107 ? 16.047 11.477 -1.975 1 45.91 107 ASP B N 1
ATOM 1766 C CA . ASP B 1 107 ? 15.836 12.766 -1.325 1 45.91 107 ASP B CA 1
ATOM 1767 C C . ASP B 1 107 ? 16.266 12.719 0.139 1 45.91 107 ASP B C 1
ATOM 1769 O O . ASP B 1 107 ? 15.977 13.641 0.907 1 45.91 107 ASP B O 1
ATOM 1773 N N . ILE B 1 108 ? 16.297 11.586 0.719 1 43.81 108 ILE B N 1
ATOM 1774 C CA . ILE B 1 108 ? 16.984 11.68 1.997 1 43.81 108 ILE B CA 1
ATOM 1775 C C . ILE B 1 108 ? 18.25 12.531 1.837 1 43.81 108 ILE B C 1
ATOM 1777 O O . ILE B 1 108 ? 19.156 12.156 1.095 1 43.81 108 ILE B O 1
ATOM 1781 N N . PRO B 1 109 ? 18.156 13.68 2.041 1 37.41 109 PRO B N 1
ATOM 1782 C CA . PRO B 1 109 ? 19.422 14.43 2.043 1 37.41 109 PRO B CA 1
ATOM 1783 C C . PRO B 1 109 ? 20.609 13.586 2.5 1 37.41 109 PRO B C 1
ATOM 1785 O O . PRO B 1 109 ? 20.438 12.688 3.334 1 37.41 109 PRO B O 1
ATOM 1788 N N . ALA B 1 110 ? 21.625 13.398 1.763 1 35.66 110 ALA B N 1
ATOM 1789 C CA . ALA B 1 110 ? 22.953 13.047 2.262 1 35.66 110 ALA B CA 1
ATOM 1790 C C . ALA B 1 110 ? 23.172 13.609 3.66 1 35.66 110 ALA B C 1
ATOM 1792 O O . ALA B 1 110 ? 23.266 14.828 3.838 1 35.66 110 ALA B O 1
ATOM 1793 N N . LEU B 1 111 ? 22.516 13.312 4.777 1 37.19 111 LEU B N 1
ATOM 1794 C CA . LEU B 1 111 ? 23.516 13.508 5.82 1 37.19 111 LEU B CA 1
ATOM 1795 C C . LEU B 1 111 ? 24.922 13.273 5.27 1 37.19 111 LEU B C 1
ATOM 1797 O O . LEU B 1 111 ? 25.297 12.133 5.004 1 37.19 111 LEU B O 1
ATOM 1801 N N . HIS B 1 112 ? 25.297 13.883 4.285 1 35.38 112 HIS B N 1
ATOM 1802 C CA . HIS B 1 112 ? 26.688 14.156 3.906 1 35.38 112 HIS B CA 1
ATOM 1803 C C . HIS B 1 112 ? 27.625 14.008 5.102 1 35.38 112 HIS B C 1
ATOM 1805 O O . HIS B 1 112 ? 27.375 14.586 6.16 1 35.38 112 HIS B O 1
ATOM 1811 N N . THR B 1 113 ? 28.281 12.961 5.211 1 34.16 113 THR B N 1
ATOM 1812 C CA . THR B 1 113 ? 29.562 12.711 5.867 1 34.16 113 THR B CA 1
ATOM 1813 C C . THR B 1 113 ? 30.406 13.977 5.91 1 34.16 113 THR B C 1
ATOM 1815 O O . THR B 1 113 ? 30.875 14.461 4.875 1 34.16 113 THR B O 1
ATOM 1818 N N . ALA B 1 114 ? 30 15.07 6.543 1 33.03 114 ALA B N 1
ATOM 1819 C CA . ALA B 1 114 ? 31.062 15.977 6.969 1 33.03 114 ALA B CA 1
ATOM 1820 C C . ALA B 1 114 ? 32.344 15.203 7.312 1 33.03 114 ALA B C 1
ATOM 1822 O O . ALA B 1 114 ? 32.406 14.539 8.352 1 33.03 114 ALA B O 1
ATOM 1823 N N . ALA B 1 11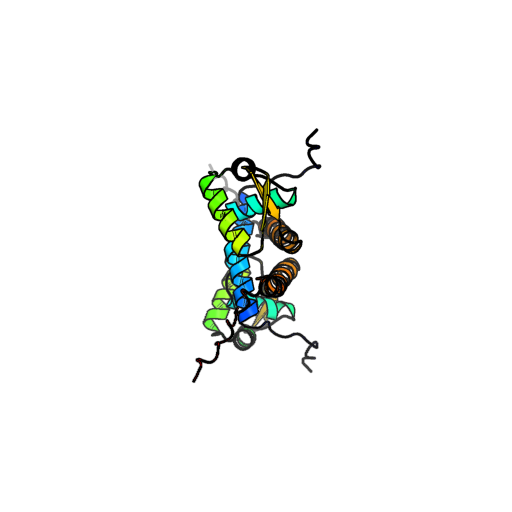5 ? 32.844 14.516 6.391 1 35.59 115 ALA B N 1
ATOM 1824 C CA . ALA B 1 115 ? 34.25 14.148 6.562 1 35.59 115 ALA B CA 1
ATOM 1825 C C . ALA B 1 115 ? 35.062 15.328 7.102 1 35.59 115 ALA B C 1
ATOM 1827 O O . ALA B 1 115 ? 35.219 16.328 6.41 1 35.59 115 ALA B O 1
ATOM 1828 N N . LYS B 1 116 ? 34.781 15.773 8.336 1 37.31 116 LYS B N 1
ATOM 1829 C CA . LYS B 1 116 ? 35.75 16.688 8.961 1 37.31 116 LYS B CA 1
ATOM 1830 C C . LYS B 1 116 ? 37.156 16.406 8.477 1 37.31 116 LYS B C 1
ATOM 1832 O O . LYS B 1 116 ? 37.625 15.266 8.5 1 37.31 116 LYS B O 1
ATOM 1837 N N . PRO B 1 117 ? 37.719 17.188 7.688 1 39.41 117 PRO B N 1
ATOM 1838 C CA . PRO B 1 117 ? 39.125 17.031 7.352 1 39.41 117 PRO B CA 1
ATOM 1839 C C . PRO B 1 117 ? 39.969 16.656 8.555 1 39.41 117 PRO B C 1
ATOM 1841 O O . PRO B 1 117 ? 39.75 17.125 9.672 1 39.41 117 PRO B O 1
ATOM 1844 N N . HIS B 1 118 ? 40.281 15.422 8.75 1 42.06 118 HIS B N 1
ATOM 1845 C CA . HIS B 1 118 ? 41.344 15.07 9.68 1 42.06 118 HIS B CA 1
ATOM 1846 C C . HIS B 1 118 ? 42.469 16.062 9.617 1 42.06 118 HIS B C 1
ATOM 1848 O O . HIS B 1 118 ? 43.125 16.203 8.578 1 42.06 118 HIS B O 1
ATOM 1854 N N . ARG B 1 119 ? 42.312 17.172 10.156 1 39.94 119 ARG B N 1
ATOM 1855 C CA . ARG B 1 119 ? 43.5 18.016 10.289 1 39.94 119 ARG B CA 1
ATOM 1856 C C . ARG B 1 119 ? 44.719 17.188 10.672 1 39.94 119 ARG B C 1
ATOM 1858 O O . ARG B 1 119 ? 44.688 16.438 11.641 1 39.94 119 ARG B O 1
ATOM 1865 N N . PRO B 1 120 ? 45.562 16.891 9.766 1 42.78 120 PRO B N 1
ATOM 1866 C CA . PRO B 1 120 ? 46.812 16.219 10.117 1 42.78 120 PRO B CA 1
ATOM 1867 C C . PRO B 1 120 ? 47.438 16.781 11.398 1 42.78 120 PRO B C 1
ATOM 1869 O O . PRO B 1 120 ? 47.344 17.984 11.648 1 42.78 120 PRO B O 1
ATOM 1872 N N . VAL B 1 121 ? 47.344 16.141 12.438 1 41.12 121 VAL B N 1
ATOM 1873 C CA . VAL B 1 121 ? 48.125 16.469 13.625 1 41.12 121 VAL B CA 1
ATOM 1874 C C . VAL B 1 121 ? 49.5 16.953 13.211 1 41.12 121 VAL B C 1
ATOM 1876 O O . VAL B 1 121 ? 50.156 16.328 12.383 1 41.12 121 VAL B O 1
ATOM 1879 N N . ALA B 1 122 ? 49.719 18.141 13.43 1 44.62 122 ALA B N 1
ATOM 1880 C CA . ALA B 1 122 ? 51.062 18.703 13.352 1 44.62 122 ALA B CA 1
ATOM 1881 C C . ALA B 1 122 ? 52.094 17.75 13.938 1 44.62 122 ALA B C 1
ATOM 1883 O O . ALA B 1 122 ? 51.938 17.25 15.047 1 44.62 122 ALA B O 1
ATOM 1884 N N . ARG B 1 123 ? 52.875 17.047 13.094 1 31 123 ARG B N 1
ATOM 1885 C CA . ARG B 1 123 ? 54.156 16.75 13.695 1 31 123 ARG B CA 1
ATOM 1886 C C . ARG B 1 123 ? 54.938 18.031 14.039 1 31 123 ARG B C 1
ATOM 1888 O O . ARG B 1 123 ? 54.844 19.016 13.312 1 31 123 ARG B O 1
#

Organism: Amycolatopsis orientalis (NCBI:txid31958)

Foldseek 3Di:
DPPPPPPDDDDDPVVVVLVVVVVVLCVDQLLLQLQVVQAVHKDFLVVSCVRSVHDSVVSVVSVVVCVVSQQKDWDDDPPTIIIHGRDPVSVVVSVVVVVVVVVVVVPPPPCPPPVVPPPPPDD/DPPPPPPDDDDDPVVVVLVVVVVVLCVDQLLLQLQVVQAVHKDFLVVSCVRSVHDSVVSVVSVVVCVVSQQKDWDDDVPTIIIHGRDPVSVVVSVVVVVVVVVVVVPPPPCPPCPVPPPPPDD

InterPro domains:
  IPR001845 HTH ArsR-type DNA-binding domain [PF01022] (28-73)
  IPR001845 HTH ArsR-type DNA-binding domain [PR00778] (23-38)
  IPR001845 HTH ArsR-type DNA-binding domain [PR00778] (55-70)
  IPR001845 HTH ArsR-type DNA-binding domain [PR00778] (70-85)
  IPR001845 HTH ArsR-type DNA-binding domain [PS50987] (11-105)
  IPR001845 HTH ArsR-type DNA-binding domain [SM00418] (21-99)
  IPR011991 ArsR-like helix-turn-helix domain [cd00090] (23-99)
  IPR036388 Winged helix-like DNA-binding domain superfamily [G3DSA:1.10.10.10] (5-115)
  IPR036390 Winged helix DNA-binding domain superfamily [SSF46785] (9-100)
  IPR051011 Metal-responsive transcriptional regulator [PTHR43132] (10-103)

Sequence (246 aa):
MHESVPDFEMPTEEQVHLAAETFRLLADPTRIKVLWALLQGESSVACLADLAGAAPTAVSQHLAKLRLAGLVKGRREGTFVYYSAANDHVRGLLAQALFHADHIDRDIPALHTAAKPHRPVARMHESVPDFEMPTEEQVHLAAETFRLLADPTRIKVLWALLQGESSVACLADLAGAAPTAVSQHLAKLRLAGLVKGRREGTFVYYSAANDHVRGLLAQALFHADHIDRDIPALHTAAKPHRPVAR

Secondary structure (DSSP, 8-state):
-----TT-PPPPHHHHHHHHHHHHHHS-HHHHHHHHHHTT--EEHHHHHHHHTS-HHHHHHHHHHHHHTTSEEEEEETTEEEEEE--HHHHHHHHHHHHHHHHHHHHS---------------/-----TT-PPPPHHHHHHHHHHHHHHS-HHHHHHHHHHTT--EEHHHHHHHHTS-HHHHHHHHHHHHHTTSEEEEEETTEEEEEE--HHHHHHHHHHHHHHHHHHHHS---------------

Radius of gyration: 22.98 Å; Cα contacts (8 Å, |Δi|>4): 287; chains: 2; bounding box: 104×63×47 Å

Nearest PDB structures (foldseek):
  6cdb-assembly1_A  TM=8.992E-01  e=8.534E-08  Staphylococcus aureus
  1r22-assembly1_B  TM=9.195E-01  e=1.721E-07  Synechococcus elongatus PCC 7942 = FACHB-805
  4ooi-assembly1_A  TM=9.009E-01  e=5.777E-07  Vibrio cholerae O1 biovar El Tor str. N16961
  2kko-assembly1_B  TM=8.349E-01  e=3.698E-07  Mycobacterium tuberculosis variant bovis
  2kko-assembly1_A  TM=8.331E-01  e=4.201E-07  Mycobacterium tuberculosis variant bovis

pLDDT: mean 81.17, std 22.53, range [24.78, 97.88]

Solvent-accessible surface area (backbone atoms only — not comparable to full-atom values): 13867 Å² total; per-residue (Å²): 124,84,70,68,68,74,90,80,65,80,75,51,73,66,39,37,48,42,21,13,48,52,24,46,62,45,36,31,48,59,51,44,42,41,51,56,54,22,70,76,38,70,44,36,54,66,58,41,11,64,75,45,71,47,55,48,70,59,44,48,54,49,49,53,55,36,36,75,66,55,53,29,42,77,45,77,55,92,96,42,59,36,32,30,58,50,49,74,53,57,54,55,42,50,52,40,36,44,52,46,33,60,46,48,68,60,62,50,65,71,82,59,75,75,68,65,74,74,70,75,73,80,124,124,84,70,71,65,75,92,78,65,80,74,50,72,66,38,37,48,43,20,14,49,52,24,46,61,44,36,30,49,61,52,44,42,41,51,56,53,24,71,76,40,70,41,37,55,65,60,42,11,63,75,46,72,47,56,48,71,59,45,47,54,50,49,52,54,35,35,75,68,55,53,30,42,77,46,78,55,91,96,43,58,35,31,30,58,52,51,72,53,59,54,54,42,51,52,40,36,43,51,47,33,59,46,48,67,61,63,48,66,69,80,61,75,75,69,67,74,74,68,73,71,80,126